Protein AF-A0A1Y1UEW3-F1 (afdb_monomer)

pLDDT: mean 78.78, std 17.57, range [36.38, 95.0]

Solvent-accessible surface area (backbone atoms only — not comparable to full-atom values): 10827 Å² total; per-residue (Å²): 132,86,80,80,53,70,68,60,52,51,53,50,35,53,53,46,33,68,73,42,59,50,74,60,12,37,55,37,22,52,54,41,37,73,68,50,71,81,52,94,85,67,54,53,47,55,52,50,32,30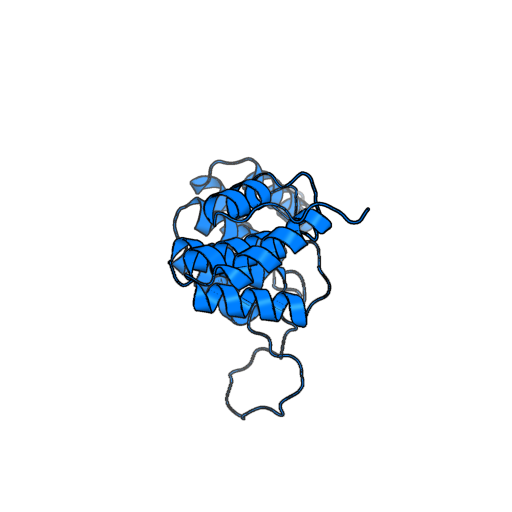,49,28,27,47,68,62,72,33,38,66,67,21,32,68,74,28,49,81,48,29,67,39,74,76,91,84,65,90,74,78,92,79,77,83,88,67,77,93,55,78,40,36,56,56,30,15,54,51,37,29,55,26,16,61,75,67,71,39,24,69,60,18,34,56,40,39,54,49,34,66,74,74,41,81,92,65,82,61,82,63,97,53,102,66,79,48,90,21,46,62,29,40,52,42,11,53,27,24,44,77,56,74,36,56,73,62,12,47,56,22,21,51,52,14,38,73,66,33,77,81,46,59,71,33,55,53,52,37,54,76,74,68,57,78,77,81,77,72,88,129

Nearest PDB structures (foldseek):
  7x9r-assembly1_A  TM=7.457E-01  e=5.224E-03  Listeria monocytogenes
  4buj-assembly2_F  TM=7.582E-01  e=2.740E-02  Saccharomyces cerevisiae S288C
  2hr2-assembly2_B  TM=4.948E-01  e=7.900E-02  Chlorobaculum tepidum TLS
  8oxp-assembly1_B  TM=4.909E-01  e=1.251E+00  Homo sapiens
  8k0i-assembly1_a  TM=2.854E-01  e=1.251E+00  Homo sapiens

Sequence (190 aa):
MPRPSTSHLSSRLRQLTTSSPPATALFYARIWYALSAPFDGDHEALHVLALCFLQCDQPYSALYLVRDLADAEPELVPSRPGSSGFGRRKGCYGCAMIVGKCCDRLSRYSEGKGVVERALASSTPMNLPSLSPSLSAATPHLMLARLSHKGKAPEQAVEAYTKALQEDPWLWEAFTGLCDIGESFPSGPN

Radius of gyration: 18.52 Å; Cα contacts (8 Å, |Δi|>4): 235; chains: 1; bounding box: 46×38×62 Å

Mean predicted aligned error: 9.87 Å

InterPro domains:
  IPR011990 Tetratricopeptide-like helical domain superfamily [G3DSA:1.25.40.10] (8-188)
  IPR011990 Tetratricopeptide-like helical domain superfamily [SSF48452] (42-179)

Structure (mmCIF, N/CA/C/O backbone):
data_AF-A0A1Y1UEW3-F1
#
_entry.id   AF-A0A1Y1UEW3-F1
#
loop_
_atom_site.group_PDB
_atom_site.id
_atom_site.type_symbol
_atom_site.label_atom_id
_atom_site.label_alt_id
_atom_site.label_comp_id
_atom_site.label_asym_id
_atom_site.label_entity_id
_atom_site.label_seq_id
_atom_site.pdbx_PDB_ins_code
_atom_site.Cartn_x
_atom_site.Cartn_y
_atom_site.Cartn_z
_atom_site.occupancy
_atom_site.B_iso_or_equiv
_atom_site.auth_seq_id
_atom_site.auth_comp_id
_atom_site.auth_asym_id
_atom_site.auth_atom_id
_atom_site.pdbx_PDB_model_num
ATOM 1 N N . MET A 1 1 ? 21.226 8.955 -36.499 1.00 53.00 1 MET A N 1
ATOM 2 C CA . MET A 1 1 ? 20.131 9.171 -35.528 1.00 53.00 1 MET A CA 1
ATOM 3 C C . MET A 1 1 ? 20.744 9.449 -34.161 1.00 53.00 1 MET A C 1
ATOM 5 O O . MET A 1 1 ? 21.580 8.649 -33.748 1.00 53.00 1 MET A O 1
ATOM 9 N N . PRO A 1 2 ? 20.422 10.570 -33.494 1.00 61.69 2 PRO A N 1
ATOM 10 C CA . PRO A 1 2 ? 20.933 10.854 -32.155 1.00 61.69 2 PRO A CA 1
ATOM 11 C C . PRO A 1 2 ? 20.333 9.864 -31.150 1.00 61.69 2 PRO A C 1
ATOM 13 O O . PRO A 1 2 ? 19.126 9.627 -31.153 1.00 61.69 2 PRO A O 1
ATOM 16 N N . ARG A 1 3 ? 21.180 9.246 -30.319 1.00 66.69 3 ARG A N 1
ATOM 17 C CA . ARG A 1 3 ? 20.723 8.358 -29.243 1.00 66.69 3 ARG A CA 1
ATOM 18 C C . ARG A 1 3 ? 20.044 9.213 -28.165 1.00 66.69 3 ARG A C 1
ATOM 20 O O . ARG A 1 3 ? 20.646 10.204 -27.751 1.00 66.69 3 ARG A O 1
ATOM 27 N N . PRO A 1 4 ? 18.827 8.872 -27.712 1.00 70.12 4 PRO A N 1
ATOM 28 C CA . PRO A 1 4 ? 18.203 9.590 -26.609 1.00 70.12 4 PRO A CA 1
ATOM 29 C C . PRO A 1 4 ? 19.052 9.435 -25.343 1.00 70.12 4 PRO A C 1
ATOM 31 O O . PRO A 1 4 ? 19.617 8.368 -25.093 1.00 70.12 4 PRO A O 1
ATOM 34 N N . SER A 1 5 ? 19.145 10.499 -24.546 1.00 80.62 5 SER A N 1
ATOM 35 C CA . SER A 1 5 ? 19.784 10.432 -23.234 1.00 80.62 5 SER A CA 1
ATOM 36 C C . SER A 1 5 ? 19.000 9.495 -22.310 1.00 80.62 5 SER A C 1
ATOM 38 O O . SER A 1 5 ? 17.771 9.397 -22.381 1.00 80.62 5 SER A O 1
ATOM 40 N N . THR A 1 6 ? 19.708 8.815 -21.411 1.00 79.56 6 THR A N 1
ATOM 41 C CA . THR A 1 6 ? 19.118 7.887 -20.433 1.00 79.56 6 THR A CA 1
ATOM 42 C C . THR A 1 6 ? 18.089 8.571 -19.528 1.00 79.56 6 THR A C 1
ATOM 44 O O . THR A 1 6 ? 17.076 7.965 -19.190 1.00 79.56 6 THR A O 1
ATOM 47 N N . SER A 1 7 ? 18.289 9.856 -19.214 1.00 81.19 7 SER A N 1
ATOM 48 C CA . SER A 1 7 ? 17.359 10.684 -18.436 1.00 81.19 7 SER A CA 1
ATOM 49 C C . SER A 1 7 ? 16.053 11.000 -19.171 1.00 81.19 7 SER A C 1
ATOM 51 O O . SER A 1 7 ? 14.984 11.033 -18.563 1.00 81.19 7 SER A O 1
ATOM 53 N N . HIS A 1 8 ? 16.106 11.214 -20.489 1.00 85.00 8 HIS A N 1
ATOM 54 C CA . HIS A 1 8 ? 14.889 11.428 -21.267 1.00 85.00 8 HIS A CA 1
ATOM 55 C C . HIS A 1 8 ? 14.061 10.143 -21.335 1.00 85.00 8 HIS A C 1
ATOM 57 O O . HIS A 1 8 ? 12.838 10.172 -21.198 1.00 85.00 8 HIS A O 1
ATOM 63 N N . LEU A 1 9 ? 14.742 9.008 -21.493 1.00 86.88 9 LEU A N 1
ATOM 64 C CA . LEU A 1 9 ? 14.109 7.700 -21.537 1.00 86.88 9 LEU A CA 1
ATOM 65 C C . LEU A 1 9 ? 13.464 7.326 -20.192 1.00 86.88 9 LEU A C 1
ATOM 67 O O . LEU A 1 9 ? 12.316 6.886 -20.189 1.00 86.88 9 LEU A O 1
ATOM 71 N N . SER A 1 10 ? 14.135 7.557 -19.058 1.00 85.62 10 SER A N 1
ATOM 72 C CA . SER A 1 10 ? 13.556 7.297 -17.730 1.00 85.62 10 SER A CA 1
ATOM 73 C C . SER A 1 10 ? 12.336 8.179 -17.445 1.00 85.62 10 SER A C 1
ATOM 75 O O . SER A 1 10 ? 11.308 7.676 -16.998 1.00 85.62 10 SER A O 1
ATOM 77 N N . SER A 1 11 ? 12.394 9.470 -17.793 1.00 87.12 11 SER A N 1
ATOM 78 C CA . SER A 1 11 ? 11.258 10.392 -17.658 1.00 87.12 11 SER A CA 1
ATOM 79 C C . SER A 1 11 ? 10.049 9.945 -18.490 1.00 87.12 11 SER A C 1
ATOM 81 O O . SER A 1 11 ? 8.919 9.925 -17.994 1.00 87.12 11 SER A O 1
ATOM 83 N N . ARG A 1 12 ? 10.278 9.511 -19.738 1.00 90.12 12 ARG A N 1
ATOM 84 C CA . ARG A 1 12 ? 9.217 8.976 -20.601 1.00 90.12 12 ARG A CA 1
ATOM 85 C C . ARG A 1 12 ? 8.627 7.679 -20.062 1.00 90.12 12 ARG A C 1
ATOM 87 O O . ARG A 1 12 ? 7.408 7.551 -20.037 1.00 90.12 12 ARG A O 1
ATOM 94 N N . LEU A 1 13 ? 9.455 6.741 -19.604 1.00 90.00 13 LEU A N 1
ATOM 95 C CA . LEU A 1 13 ? 8.966 5.489 -19.023 1.00 90.00 13 LEU A CA 1
ATOM 96 C C . LEU A 1 13 ? 8.158 5.732 -17.747 1.00 90.00 13 LEU A C 1
ATOM 98 O O . LEU A 1 13 ? 7.094 5.135 -17.586 1.00 90.00 13 LEU A O 1
ATOM 102 N N . ARG A 1 14 ? 8.589 6.661 -16.889 1.00 88.38 14 ARG A N 1
ATOM 103 C CA . ARG A 1 14 ? 7.818 7.083 -15.714 1.00 88.38 14 ARG A CA 1
ATOM 104 C C . ARG A 1 14 ? 6.442 7.624 -16.111 1.00 88.38 14 ARG A C 1
ATOM 106 O O . ARG A 1 14 ? 5.437 7.173 -15.570 1.00 88.38 14 ARG A O 1
ATOM 113 N N . GLN A 1 15 ? 6.382 8.528 -17.093 1.00 90.31 15 GLN A N 1
ATOM 114 C CA . GLN A 1 15 ? 5.122 9.084 -17.604 1.00 90.31 15 GLN A CA 1
ATOM 115 C C . GLN A 1 15 ? 4.205 8.005 -18.201 1.00 90.31 15 GLN A C 1
ATOM 117 O O . GLN A 1 15 ? 2.994 8.018 -17.984 1.00 90.31 15 GLN A O 1
ATOM 122 N N . LEU A 1 16 ? 4.759 7.060 -18.962 1.00 91.12 16 LEU A N 1
ATOM 123 C CA . LEU A 1 16 ? 3.980 5.967 -19.544 1.00 91.12 16 LEU A CA 1
ATOM 124 C C . LEU A 1 16 ? 3.439 5.040 -18.458 1.00 91.12 16 LEU A C 1
ATOM 126 O O . LEU A 1 16 ? 2.295 4.607 -18.537 1.00 91.12 16 LEU A O 1
ATOM 130 N N . THR A 1 17 ? 4.219 4.788 -17.413 1.00 89.75 17 THR A N 1
ATOM 131 C CA . THR A 1 17 ? 3.794 3.931 -16.305 1.00 89.75 17 THR A CA 1
ATOM 132 C C . THR A 1 17 ? 2.640 4.550 -15.510 1.00 89.75 17 THR A C 1
ATOM 134 O O . THR A 1 17 ? 1.754 3.828 -15.073 1.00 89.75 17 THR A O 1
ATOM 137 N N . THR A 1 18 ? 2.596 5.879 -15.362 1.00 86.06 18 THR A N 1
ATOM 138 C CA . THR A 1 18 ? 1.506 6.567 -14.644 1.00 86.06 18 THR A CA 1
ATOM 139 C C . THR A 1 18 ? 0.257 6.813 -15.482 1.00 86.06 18 THR A C 1
ATOM 141 O O . THR A 1 18 ? -0.830 6.919 -14.923 1.00 86.06 18 THR A O 1
ATOM 144 N N . SER A 1 19 ? 0.393 6.930 -16.805 1.00 91.81 19 SER A N 1
ATOM 145 C CA . SER A 1 19 ? -0.726 7.263 -17.700 1.00 91.81 19 SER A CA 1
ATOM 146 C C . SER A 1 19 ? -1.383 6.054 -18.372 1.00 91.81 19 SER A C 1
ATOM 148 O O . SER A 1 19 ? -2.484 6.181 -18.904 1.00 91.81 19 SER A O 1
ATOM 150 N N . SER A 1 20 ? -0.730 4.888 -18.374 1.00 91.75 20 SER A N 1
ATOM 151 C CA . SER A 1 20 ? -1.224 3.679 -19.046 1.00 91.75 20 SER A CA 1
ATOM 152 C C . SER A 1 20 ? -2.040 2.762 -18.116 1.00 91.75 20 SER A C 1
ATOM 154 O O . SER A 1 20 ? -1.906 2.835 -16.894 1.00 91.75 20 SER A O 1
ATOM 156 N N . PRO A 1 21 ? -2.907 1.885 -18.667 1.00 91.75 21 PRO A N 1
ATOM 157 C CA . PRO A 1 21 ? -3.657 0.914 -17.869 1.00 91.75 21 PRO A CA 1
ATOM 158 C C . PRO A 1 21 ? -2.728 -0.118 -17.198 1.00 91.75 21 PRO A C 1
ATOM 160 O O . PRO A 1 21 ? -1.638 -0.369 -17.715 1.00 91.75 21 PRO A O 1
ATOM 163 N N . PRO A 1 22 ? -3.160 -0.789 -16.110 1.00 89.56 22 PRO A N 1
ATOM 164 C CA . PRO A 1 22 ? -2.283 -1.572 -15.227 1.00 89.56 22 PRO A CA 1
ATOM 165 C C . PRO A 1 22 ? -1.371 -2.593 -15.923 1.00 89.56 22 PRO A C 1
ATOM 167 O O . PRO A 1 22 ? -0.180 -2.661 -15.628 1.00 89.56 22 PRO A O 1
ATOM 170 N N . ALA A 1 23 ? -1.896 -3.354 -16.890 1.00 90.94 23 ALA A N 1
ATOM 171 C CA . ALA A 1 23 ? -1.116 -4.361 -17.614 1.00 90.94 23 ALA A CA 1
ATOM 172 C C . ALA A 1 23 ? -0.001 -3.737 -18.475 1.00 90.94 23 ALA A C 1
ATOM 174 O O . ALA A 1 23 ? 1.127 -4.232 -18.511 1.00 90.94 23 ALA A O 1
ATOM 175 N N . THR A 1 24 ? -0.304 -2.622 -19.140 1.00 93.69 24 THR A N 1
ATOM 176 C CA . THR A 1 24 ? 0.654 -1.876 -19.964 1.00 93.69 24 THR A CA 1
ATOM 177 C C . THR A 1 24 ? 1.647 -1.108 -19.089 1.00 93.69 24 THR A C 1
ATOM 179 O O . THR A 1 24 ? 2.842 -1.084 -19.385 1.00 93.69 24 THR A O 1
ATOM 182 N N . ALA A 1 25 ? 1.179 -0.554 -17.969 1.00 93.31 25 ALA A N 1
ATOM 183 C CA . ALA A 1 25 ? 2.015 0.105 -16.974 1.00 93.31 25 ALA A CA 1
ATOM 184 C C . ALA A 1 25 ? 3.061 -0.862 -16.414 1.00 93.31 25 ALA A C 1
ATOM 186 O O . ALA A 1 25 ? 4.242 -0.531 -16.368 1.00 93.31 25 ALA A O 1
ATOM 187 N N . LEU A 1 26 ? 2.660 -2.097 -16.090 1.00 93.38 26 LEU A N 1
ATOM 188 C CA . LEU A 1 26 ? 3.571 -3.137 -15.617 1.00 93.38 26 LEU A CA 1
ATOM 189 C C . LEU A 1 26 ? 4.670 -3.464 -16.640 1.00 93.38 26 LEU A C 1
ATOM 191 O O . LEU A 1 26 ? 5.826 -3.660 -16.261 1.00 93.38 26 LEU A O 1
ATOM 195 N N . PHE A 1 27 ? 4.335 -3.507 -17.932 1.00 94.50 27 PHE A N 1
ATOM 196 C CA . PHE A 1 27 ? 5.323 -3.717 -18.993 1.00 94.50 27 PHE A CA 1
ATOM 197 C C . PHE A 1 27 ? 6.375 -2.598 -19.016 1.00 94.50 27 PHE A C 1
ATOM 199 O O . PHE A 1 27 ? 7.574 -2.883 -18.977 1.00 94.50 27 PHE A O 1
ATOM 206 N N . TYR A 1 28 ? 5.947 -1.332 -19.004 1.00 93.19 28 TYR A N 1
ATOM 207 C CA . TYR A 1 28 ? 6.874 -0.197 -18.987 1.00 93.19 28 TYR A CA 1
ATOM 208 C C . TYR A 1 28 ? 7.675 -0.100 -17.686 1.00 93.19 28 TYR A C 1
ATOM 210 O O . TYR A 1 28 ? 8.869 0.194 -17.737 1.00 93.19 28 TYR A O 1
ATOM 218 N N . ALA A 1 29 ? 7.068 -0.426 -16.543 1.00 92.00 29 ALA A N 1
ATOM 219 C CA . ALA A 1 29 ? 7.742 -0.456 -15.250 1.00 92.00 29 ALA A CA 1
ATOM 220 C C . ALA A 1 29 ? 8.891 -1.475 -15.223 1.00 92.00 29 ALA A C 1
ATOM 222 O O . ALA A 1 29 ? 9.964 -1.181 -14.704 1.00 92.00 29 ALA A O 1
ATOM 223 N N . ARG A 1 30 ? 8.704 -2.658 -15.827 1.00 92.19 30 ARG A N 1
ATOM 224 C CA . ARG A 1 30 ? 9.763 -3.677 -15.941 1.00 92.19 30 ARG A CA 1
ATOM 225 C C . ARG A 1 30 ? 10.933 -3.191 -16.783 1.00 92.19 30 ARG A C 1
ATOM 227 O O . ARG A 1 30 ? 12.080 -3.395 -16.400 1.00 92.19 30 ARG A O 1
ATOM 234 N N . ILE A 1 31 ? 10.643 -2.539 -17.910 1.00 91.50 31 ILE A N 1
ATOM 235 C CA . ILE A 1 31 ? 11.678 -1.948 -18.765 1.00 91.50 31 ILE A CA 1
ATOM 236 C C . ILE A 1 31 ? 12.424 -0.864 -17.994 1.00 91.50 31 ILE A C 1
ATOM 238 O O . ILE A 1 31 ? 13.651 -0.838 -18.006 1.00 91.50 31 ILE A O 1
ATOM 242 N N . TRP A 1 32 ? 11.697 0.009 -17.297 1.00 89.19 32 TRP A N 1
ATOM 243 C CA . TRP A 1 32 ? 12.308 1.071 -16.514 1.00 89.19 32 TRP A CA 1
ATOM 244 C C . TRP A 1 32 ? 13.220 0.515 -15.427 1.00 89.19 32 TRP A C 1
ATOM 246 O O . TRP A 1 32 ? 14.372 0.926 -15.363 1.00 89.19 32 TRP A O 1
ATOM 256 N N . TYR A 1 33 ? 12.743 -0.470 -14.665 1.00 89.19 33 TYR A N 1
ATOM 257 C CA . TYR A 1 33 ? 13.520 -1.141 -13.629 1.00 89.19 33 TYR A CA 1
ATOM 258 C C . TYR A 1 33 ? 14.779 -1.828 -14.180 1.00 89.19 33 TYR A C 1
ATOM 260 O O . TYR A 1 33 ? 15.847 -1.723 -13.588 1.00 89.19 33 TYR A O 1
ATOM 268 N N . ALA A 1 34 ? 14.685 -2.489 -15.339 1.00 88.25 34 ALA A N 1
ATOM 269 C CA . ALA A 1 34 ? 15.832 -3.139 -15.975 1.00 88.25 34 ALA A CA 1
ATOM 270 C C . ALA A 1 34 ? 16.883 -2.141 -16.495 1.00 88.25 34 ALA A C 1
ATOM 272 O O . ALA A 1 34 ? 18.066 -2.468 -16.562 1.00 88.25 34 ALA A O 1
ATOM 273 N N . LEU A 1 35 ? 16.456 -0.936 -16.887 1.00 85.75 35 LEU A N 1
ATOM 274 C CA . LEU A 1 35 ? 17.337 0.118 -17.399 1.00 85.75 35 LEU A CA 1
ATOM 275 C C . LEU A 1 35 ? 17.877 1.034 -16.296 1.00 85.75 35 LEU A C 1
ATOM 277 O O . LEU A 1 35 ? 18.937 1.638 -16.470 1.00 85.75 35 LEU A O 1
ATOM 281 N N . SER A 1 36 ? 17.172 1.153 -15.171 1.00 78.75 36 SER A N 1
ATOM 282 C CA . SER A 1 36 ? 17.676 1.817 -13.977 1.00 78.75 36 SER A CA 1
ATOM 283 C C . SER A 1 36 ? 18.701 0.904 -13.313 1.00 78.75 36 SER A C 1
ATOM 285 O O . SER A 1 36 ? 18.348 -0.027 -12.591 1.00 78.75 36 SER A O 1
ATOM 287 N N . ALA A 1 37 ? 19.987 1.159 -13.556 1.00 60.78 37 ALA A N 1
ATOM 288 C CA . ALA A 1 37 ? 21.023 0.584 -12.710 1.00 60.78 37 ALA A CA 1
ATOM 289 C C . ALA A 1 37 ? 20.742 1.011 -11.256 1.00 60.78 37 ALA A C 1
ATOM 291 O O . ALA A 1 37 ? 20.410 2.182 -11.044 1.00 60.78 37 ALA A O 1
ATOM 292 N N . PRO A 1 38 ? 20.853 0.107 -10.267 1.00 56.59 38 PRO A N 1
ATOM 293 C CA . PRO A 1 38 ? 20.654 0.449 -8.869 1.00 56.59 38 PRO A CA 1
ATOM 294 C C . PRO A 1 38 ? 21.837 1.308 -8.413 1.00 56.59 38 PRO A C 1
ATOM 296 O O . PRO A 1 38 ? 22.803 0.808 -7.843 1.00 56.59 38 PRO A O 1
ATOM 299 N N . PHE A 1 39 ? 21.790 2.603 -8.717 1.00 53.78 39 PHE A N 1
ATOM 300 C CA . PHE A 1 39 ? 22.606 3.582 -8.022 1.00 53.78 39 PHE A CA 1
ATOM 301 C C . PHE A 1 39 ? 22.154 3.577 -6.563 1.00 53.78 39 PHE A C 1
ATOM 303 O O . PHE A 1 39 ? 20.953 3.620 -6.282 1.00 53.78 39 PHE A O 1
ATOM 310 N N . ASP A 1 40 ? 23.114 3.448 -5.648 1.00 54.47 40 ASP A N 1
ATOM 311 C CA . ASP A 1 40 ? 22.861 3.362 -4.213 1.00 54.47 40 ASP A CA 1
ATOM 312 C C . ASP A 1 40 ? 21.981 4.536 -3.755 1.00 54.47 40 ASP A C 1
ATOM 314 O O . ASP A 1 40 ? 22.427 5.680 -3.682 1.00 54.47 40 ASP A O 1
ATOM 318 N N . GLY A 1 41 ? 20.711 4.240 -3.466 1.00 62.81 41 GLY A N 1
ATOM 319 C CA . GLY A 1 41 ? 19.762 5.171 -2.856 1.00 62.81 41 GLY A CA 1
ATOM 320 C C . GLY A 1 41 ? 18.471 5.420 -3.635 1.00 62.81 41 GLY A C 1
ATOM 321 O O . GLY A 1 41 ? 17.479 5.775 -3.001 1.00 62.81 41 GLY A O 1
ATOM 322 N N . ASP A 1 42 ? 18.429 5.202 -4.954 1.00 72.88 42 ASP A N 1
ATOM 323 C CA . ASP A 1 42 ? 17.209 5.462 -5.730 1.00 72.88 42 ASP A CA 1
ATOM 324 C C . ASP A 1 42 ? 16.410 4.179 -5.999 1.00 72.88 42 ASP A C 1
ATOM 326 O O . ASP A 1 42 ? 16.726 3.371 -6.874 1.00 72.88 42 ASP A O 1
ATOM 330 N N . HIS A 1 43 ? 15.361 3.977 -5.203 1.00 81.31 43 HIS A N 1
ATOM 331 C CA . HIS A 1 43 ? 14.427 2.858 -5.341 1.00 81.31 43 HIS A CA 1
ATOM 332 C C . HIS A 1 43 ? 13.173 3.232 -6.147 1.00 81.31 43 HIS A C 1
ATOM 334 O O . HIS A 1 43 ? 12.212 2.465 -6.159 1.00 81.31 43 HIS A O 1
ATOM 340 N N . GLU A 1 44 ? 13.143 4.385 -6.824 1.00 83.69 44 GLU A N 1
ATOM 341 C CA . GLU A 1 44 ? 11.958 4.872 -7.535 1.00 83.69 44 GLU A CA 1
ATOM 342 C C . GLU A 1 44 ? 11.383 3.839 -8.519 1.00 83.69 44 GLU A C 1
ATOM 344 O O . GLU A 1 44 ? 10.209 3.469 -8.423 1.00 83.69 44 GLU A O 1
ATOM 349 N N . ALA A 1 45 ? 12.211 3.331 -9.435 1.00 86.31 45 ALA A N 1
ATOM 350 C CA . ALA A 1 45 ? 11.773 2.368 -10.444 1.00 86.31 45 ALA A CA 1
ATOM 351 C C . ALA A 1 45 ? 11.288 1.048 -9.814 1.00 86.31 45 ALA A C 1
ATOM 353 O O . ALA A 1 45 ? 10.342 0.429 -10.304 1.00 86.31 45 ALA A O 1
ATOM 354 N N . LEU A 1 46 ? 11.897 0.645 -8.692 1.00 88.94 46 LEU A N 1
ATOM 355 C CA . LEU A 1 46 ? 11.502 -0.536 -7.925 1.00 88.94 46 LEU A CA 1
ATOM 356 C C . LEU A 1 46 ? 10.139 -0.329 -7.255 1.00 88.94 46 LEU A C 1
ATOM 358 O O . LEU A 1 46 ? 9.270 -1.197 -7.351 1.00 88.94 46 LEU A O 1
ATOM 362 N N . HIS A 1 47 ? 9.924 0.826 -6.620 1.00 89.12 47 HIS A N 1
ATOM 363 C CA . HIS A 1 47 ? 8.647 1.177 -6.004 1.00 89.12 47 HIS A CA 1
ATOM 364 C C . HIS A 1 47 ? 7.520 1.179 -7.033 1.00 89.12 47 HIS A C 1
ATOM 366 O O . HIS A 1 47 ? 6.467 0.588 -6.800 1.00 89.12 47 HIS A O 1
ATOM 372 N N . VAL A 1 48 ? 7.751 1.807 -8.186 1.00 89.94 48 VAL A N 1
ATOM 373 C CA . VAL A 1 48 ? 6.781 1.851 -9.280 1.00 89.94 48 VAL A CA 1
ATOM 374 C C . VAL A 1 48 ? 6.463 0.449 -9.792 1.00 89.94 48 VAL A C 1
ATOM 376 O O . VAL A 1 48 ? 5.289 0.101 -9.905 1.00 89.94 48 VAL A O 1
ATOM 379 N N . LEU A 1 49 ? 7.476 -0.389 -10.019 1.00 91.88 49 LEU A N 1
ATOM 380 C CA . LEU A 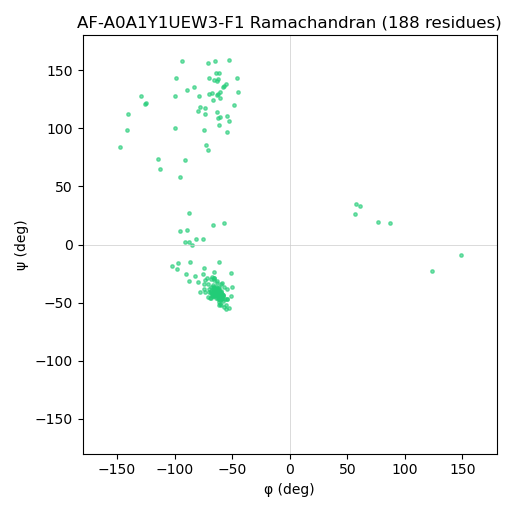1 49 ? 7.268 -1.774 -10.434 1.00 91.88 49 LEU A CA 1
ATOM 381 C C . LEU A 1 49 ? 6.427 -2.560 -9.417 1.00 91.88 49 LEU A C 1
ATOM 383 O O . LEU A 1 49 ? 5.470 -3.236 -9.798 1.00 91.88 49 LEU A O 1
ATOM 387 N N . ALA A 1 50 ? 6.739 -2.446 -8.126 1.00 92.31 50 ALA A N 1
ATOM 388 C CA . ALA A 1 50 ? 5.996 -3.130 -7.072 1.00 92.31 50 ALA A CA 1
ATOM 389 C C . ALA A 1 50 ? 4.549 -2.613 -6.939 1.00 92.31 50 A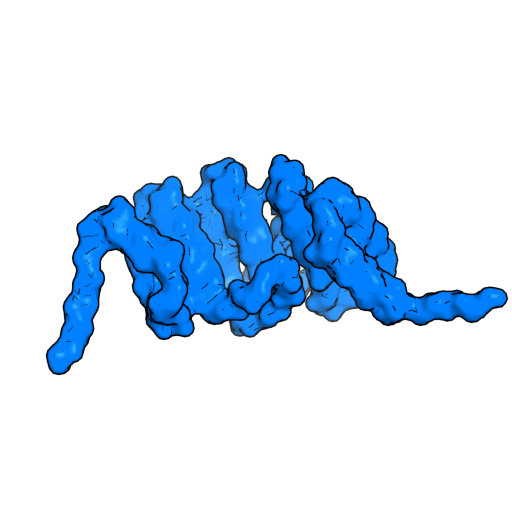LA A C 1
ATOM 391 O O . ALA A 1 50 ? 3.625 -3.402 -6.735 1.00 92.31 50 ALA A O 1
ATOM 392 N N . LEU A 1 51 ? 4.315 -1.310 -7.127 1.00 91.25 51 LEU A N 1
ATOM 393 C CA . LEU A 1 51 ? 2.966 -0.740 -7.180 1.00 91.25 51 LEU A CA 1
ATOM 394 C C . LEU A 1 51 ? 2.179 -1.240 -8.400 1.00 91.25 51 LEU A C 1
ATOM 396 O O . LEU A 1 51 ? 1.005 -1.575 -8.253 1.00 91.25 51 LEU A O 1
ATOM 400 N N . CYS A 1 52 ? 2.807 -1.364 -9.573 1.00 92.75 52 CYS A N 1
ATOM 401 C CA . CYS A 1 52 ? 2.162 -1.950 -10.751 1.00 92.75 52 CYS A CA 1
ATOM 402 C C . CYS A 1 52 ? 1.796 -3.425 -10.531 1.00 92.75 52 CYS A C 1
ATOM 404 O O . CYS A 1 52 ? 0.719 -3.855 -10.941 1.00 92.75 52 CYS A O 1
ATOM 406 N N . PHE A 1 53 ? 2.641 -4.196 -9.837 1.00 94.50 53 PHE A N 1
ATOM 407 C CA . PHE A 1 53 ? 2.298 -5.562 -9.428 1.00 94.50 53 PHE A CA 1
ATOM 408 C C . PHE A 1 53 ? 1.073 -5.598 -8.506 1.00 94.50 53 PHE A C 1
ATOM 410 O O . PHE A 1 53 ? 0.188 -6.426 -8.708 1.00 94.50 53 PHE A O 1
ATOM 417 N N . LEU A 1 54 ? 0.968 -4.673 -7.546 1.00 92.19 54 LEU A N 1
ATOM 418 C CA . LEU A 1 54 ? -0.218 -4.553 -6.690 1.00 92.19 54 LEU A CA 1
ATOM 419 C C . LEU A 1 54 ? -1.479 -4.159 -7.471 1.00 92.19 54 LEU A C 1
ATOM 421 O O . LEU A 1 54 ? -2.553 -4.686 -7.194 1.00 92.19 54 LEU A O 1
ATOM 425 N N . GLN A 1 55 ? -1.364 -3.263 -8.454 1.00 91.81 55 GLN A N 1
ATOM 426 C CA . GLN A 1 55 ? -2.481 -2.891 -9.331 1.00 91.81 55 GLN A CA 1
ATOM 427 C C . GLN A 1 55 ? -2.951 -4.056 -10.215 1.00 91.81 55 GLN A C 1
ATOM 429 O O . GLN A 1 55 ? -4.126 -4.114 -10.564 1.00 91.81 55 GLN A O 1
ATOM 434 N N . CYS A 1 56 ? -2.053 -4.986 -10.552 1.00 93.19 56 CYS A N 1
ATOM 435 C CA . CYS A 1 56 ? -2.362 -6.209 -11.298 1.00 93.19 56 CYS A CA 1
ATOM 436 C C . CYS A 1 56 ? -2.759 -7.394 -10.396 1.00 93.19 56 CYS A C 1
ATOM 438 O O . CYS A 1 56 ? -2.773 -8.526 -10.872 1.00 93.19 56 CYS A O 1
ATOM 440 N N . ASP A 1 57 ? -3.038 -7.153 -9.110 1.00 93.31 57 ASP A N 1
ATOM 441 C CA . ASP A 1 57 ? -3.403 -8.174 -8.117 1.00 93.31 57 ASP A CA 1
ATOM 442 C C . ASP A 1 57 ? -2.351 -9.293 -7.949 1.00 93.31 57 ASP A C 1
ATOM 444 O O . ASP A 1 57 ? -2.657 -10.453 -7.690 1.00 93.31 57 ASP A O 1
ATOM 448 N N . GLN A 1 58 ? -1.065 -8.937 -8.066 1.00 95.00 58 GLN A N 1
ATOM 449 C CA . GLN A 1 58 ? 0.084 -9.829 -7.852 1.00 95.00 58 GLN A CA 1
ATOM 450 C C . GLN A 1 58 ? 0.891 -9.423 -6.600 1.00 95.00 58 GLN A C 1
ATOM 452 O O . GLN A 1 58 ? 2.063 -9.038 -6.702 1.00 95.00 58 GLN A O 1
ATOM 457 N N . PRO A 1 59 ? 0.306 -9.508 -5.388 1.00 94.44 59 PRO A N 1
ATOM 458 C CA . PRO A 1 59 ? 0.941 -9.019 -4.163 1.00 94.44 59 PRO A CA 1
ATOM 459 C C . PRO A 1 59 ? 2.187 -9.815 -3.753 1.00 94.44 59 PRO A C 1
ATOM 461 O O . PRO A 1 59 ? 3.091 -9.249 -3.148 1.00 94.44 59 PRO A O 1
ATOM 464 N N . TYR A 1 60 ? 2.284 -11.104 -4.101 1.00 94.94 60 TYR A N 1
ATOM 465 C CA . TYR A 1 60 ? 3.478 -11.911 -3.814 1.00 94.94 60 TYR A CA 1
ATOM 466 C C . TYR A 1 60 ? 4.701 -11.449 -4.611 1.00 94.94 60 TYR A C 1
ATOM 468 O O . TYR A 1 60 ? 5.792 -11.350 -4.054 1.00 94.94 60 TYR A O 1
ATOM 476 N N . SER A 1 61 ? 4.516 -11.135 -5.897 1.00 94.12 61 SER A N 1
ATOM 477 C CA . SER A 1 61 ? 5.586 -10.618 -6.756 1.00 94.12 61 SER A CA 1
ATOM 478 C C . SER A 1 61 ?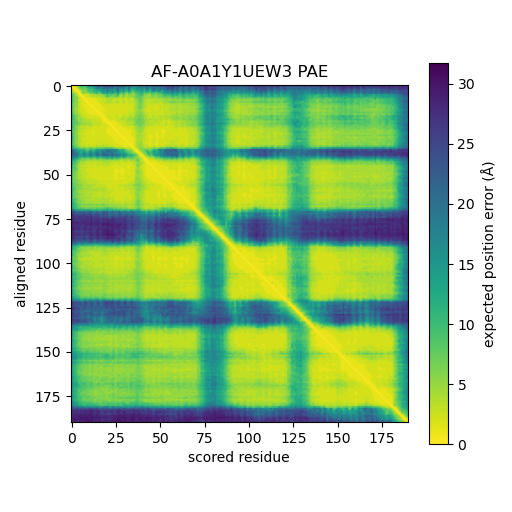 6.054 -9.247 -6.282 1.00 94.12 61 SER A C 1
ATOM 480 O O . SER A 1 61 ? 7.256 -9.010 -6.209 1.00 94.12 61 SER A O 1
ATOM 482 N N . ALA A 1 62 ? 5.114 -8.376 -5.898 1.00 92.69 62 ALA A N 1
ATOM 483 C CA . ALA A 1 62 ? 5.438 -7.089 -5.295 1.00 92.69 62 ALA A CA 1
ATOM 484 C C . ALA A 1 62 ? 6.245 -7.272 -4.002 1.00 92.69 62 ALA A C 1
ATOM 486 O O . ALA A 1 62 ? 7.330 -6.712 -3.881 1.00 92.69 62 ALA A O 1
ATOM 487 N N . LEU A 1 63 ? 5.752 -8.102 -3.074 1.00 92.12 63 LEU A N 1
ATOM 488 C CA . LEU A 1 63 ? 6.391 -8.347 -1.782 1.00 92.12 63 LEU A CA 1
ATOM 489 C C . LEU A 1 63 ? 7.819 -8.877 -1.939 1.00 92.12 63 LEU A C 1
ATOM 491 O O . LEU A 1 63 ? 8.718 -8.392 -1.261 1.00 92.12 63 LEU A O 1
ATOM 495 N N . TYR A 1 64 ? 8.033 -9.832 -2.846 1.00 91.94 64 TYR A N 1
ATOM 496 C CA . TYR A 1 64 ? 9.353 -10.410 -3.102 1.00 91.94 64 TYR A CA 1
ATOM 497 C C . TYR A 1 64 ? 10.399 -9.354 -3.494 1.00 91.94 64 TYR A C 1
ATOM 499 O O . TYR A 1 64 ? 11.544 -9.450 -3.072 1.00 91.94 64 TYR A O 1
ATOM 507 N N . LEU A 1 65 ? 10.007 -8.322 -4.247 1.00 88.81 65 LEU A N 1
ATOM 508 C CA . LEU A 1 65 ? 10.927 -7.275 -4.703 1.00 88.81 65 LEU A CA 1
ATOM 509 C C . LEU A 1 65 ? 11.346 -6.294 -3.602 1.00 88.81 65 LEU A C 1
ATOM 511 O O . LEU A 1 65 ? 12.459 -5.776 -3.645 1.00 88.81 65 LEU A O 1
ATOM 515 N N . VAL A 1 66 ? 10.453 -5.989 -2.656 1.00 88.75 66 VAL A N 1
ATOM 516 C CA . VAL A 1 66 ? 10.671 -4.920 -1.660 1.00 88.75 66 VAL A CA 1
ATOM 517 C C . VAL A 1 66 ? 11.075 -5.425 -0.278 1.00 88.75 66 VAL A C 1
ATOM 519 O O . VAL A 1 66 ? 11.590 -4.630 0.506 1.00 88.75 66 VAL A O 1
ATOM 522 N N . ARG A 1 67 ? 10.840 -6.705 0.041 1.00 86.94 67 ARG A N 1
ATOM 523 C CA . ARG A 1 67 ? 10.959 -7.242 1.408 1.00 86.94 67 ARG A CA 1
ATOM 524 C C . ARG A 1 67 ? 12.328 -6.982 2.033 1.00 86.94 67 ARG A C 1
ATOM 526 O O . ARG A 1 67 ? 12.411 -6.317 3.060 1.00 86.94 67 ARG A O 1
ATOM 533 N N . ASP A 1 68 ? 13.390 -7.411 1.363 1.00 83.50 68 ASP A N 1
ATOM 534 C CA . ASP A 1 68 ? 14.754 -7.317 1.898 1.00 83.50 68 ASP A CA 1
ATOM 535 C C . ASP A 1 68 ? 15.229 -5.860 2.051 1.00 83.50 68 ASP A C 1
ATOM 537 O O . ASP A 1 68 ? 16.095 -5.558 2.867 1.00 83.50 68 ASP A O 1
ATOM 541 N N . LEU A 1 69 ? 14.639 -4.933 1.289 1.00 81.81 69 LEU A N 1
ATOM 542 C CA . LEU A 1 69 ? 14.948 -3.500 1.336 1.00 81.81 69 LEU A CA 1
ATOM 543 C C . LEU A 1 69 ? 14.145 -2.745 2.409 1.00 81.81 69 LEU A C 1
ATOM 545 O O . LEU A 1 69 ? 14.473 -1.599 2.729 1.00 81.81 69 LEU A O 1
ATOM 549 N N . ALA A 1 70 ? 13.080 -3.357 2.930 1.00 77.50 70 ALA A N 1
ATOM 550 C CA . ALA A 1 70 ? 12.265 -2.814 4.011 1.00 77.50 70 ALA A CA 1
ATOM 551 C C . ALA A 1 70 ? 12.817 -3.186 5.400 1.00 77.50 70 ALA A C 1
ATOM 553 O O . ALA A 1 70 ? 12.690 -2.397 6.331 1.00 77.50 70 ALA A O 1
ATOM 554 N N . ASP A 1 71 ? 13.454 -4.354 5.529 1.00 67.75 71 ASP A N 1
ATOM 555 C CA . ASP A 1 71 ? 13.846 -4.977 6.805 1.00 67.75 71 ASP A CA 1
ATOM 556 C C . ASP A 1 71 ? 15.220 -4.542 7.357 1.00 67.75 71 ASP A C 1
ATOM 558 O O . ASP A 1 71 ? 15.872 -5.287 8.090 1.00 67.75 71 ASP A O 1
ATOM 562 N N . ALA A 1 72 ? 15.700 -3.341 7.038 1.00 60.22 72 ALA A N 1
ATOM 563 C CA . ALA A 1 72 ? 16.985 -2.901 7.571 1.00 60.22 72 ALA A CA 1
ATOM 564 C C . ALA A 1 72 ? 16.890 -2.532 9.058 1.00 60.22 72 ALA A C 1
ATOM 566 O O . ALA A 1 72 ? 16.268 -1.539 9.439 1.00 60.22 72 ALA A O 1
ATOM 567 N N . GLU A 1 73 ? 17.547 -3.330 9.890 1.00 53.38 73 GLU A N 1
ATOM 568 C CA . GLU A 1 73 ? 17.611 -3.120 11.331 1.00 53.38 73 GLU A CA 1
ATOM 569 C C . GLU A 1 73 ? 18.378 -1.828 11.694 1.00 53.38 73 GLU A C 1
ATOM 571 O O . GLU A 1 73 ? 19.407 -1.526 11.077 1.00 53.38 73 GLU A O 1
ATOM 576 N N . PRO A 1 74 ? 17.926 -1.073 12.715 1.00 49.81 74 PRO A N 1
ATOM 577 C CA . PRO A 1 74 ? 18.712 0.010 13.298 1.00 49.81 74 PRO A CA 1
ATOM 578 C C . PRO A 1 74 ? 19.995 -0.567 13.924 1.00 49.81 74 PRO A C 1
ATOM 580 O O . PRO A 1 74 ? 19.970 -1.643 14.514 1.00 49.81 74 PRO A O 1
ATOM 583 N N . GLU A 1 75 ? 21.120 0.138 13.782 1.00 48.06 75 GLU A N 1
ATOM 584 C CA . GLU A 1 75 ? 22.521 -0.298 13.988 1.00 48.06 75 GLU A CA 1
ATOM 585 C C . GLU A 1 75 ? 22.936 -0.880 15.370 1.00 48.06 75 GLU A C 1
ATOM 587 O O . GLU A 1 75 ? 24.122 -0.949 15.680 1.00 48.06 75 GLU A O 1
ATOM 592 N N . LEU A 1 76 ? 22.024 -1.329 16.230 1.00 50.50 76 LEU A N 1
ATOM 593 C CA . LEU A 1 76 ? 22.326 -1.675 17.624 1.00 50.50 76 LEU A CA 1
ATOM 594 C C . LEU A 1 76 ? 22.853 -3.104 17.858 1.00 50.50 76 LEU A C 1
ATOM 596 O O . LEU A 1 76 ? 23.158 -3.445 19.000 1.00 50.50 76 LEU A O 1
ATOM 600 N N . VAL A 1 77 ? 23.006 -3.944 16.824 1.00 49.00 77 VAL A N 1
ATOM 601 C CA . VAL A 1 77 ? 23.498 -5.328 16.989 1.00 49.00 77 VAL A CA 1
ATOM 602 C C . VAL A 1 77 ? 24.733 -5.606 16.112 1.00 49.00 77 VAL A C 1
ATOM 604 O O . VAL A 1 77 ? 24.653 -5.505 14.879 1.00 49.00 77 VAL A O 1
ATOM 607 N N . PRO A 1 78 ? 25.886 -6.005 16.695 1.00 43.28 78 PRO A N 1
ATOM 608 C CA . PRO A 1 78 ? 27.016 -6.507 15.921 1.00 43.28 78 PRO A CA 1
ATOM 609 C C . PRO A 1 78 ? 26.625 -7.844 15.272 1.00 43.28 78 PRO A C 1
ATOM 611 O O . PRO A 1 78 ? 26.144 -8.769 15.923 1.00 43.28 78 PRO A O 1
ATOM 614 N N . SER A 1 79 ? 26.758 -7.909 13.949 1.00 45.25 79 SER A N 1
ATOM 615 C CA . SER A 1 79 ? 26.155 -8.935 13.094 1.00 45.25 79 SER A CA 1
ATOM 616 C C . SER A 1 79 ? 26.598 -10.368 13.370 1.00 45.25 79 SER A C 1
ATOM 618 O O . SER A 1 79 ? 27.771 -10.639 13.615 1.00 45.25 79 SER A O 1
ATOM 620 N N . ARG A 1 80 ? 25.665 -11.306 13.151 1.00 44.50 80 ARG A N 1
ATOM 621 C CA . ARG A 1 80 ? 25.988 -12.703 12.833 1.00 44.50 80 ARG A CA 1
ATOM 622 C C . ARG A 1 80 ? 26.773 -12.766 11.510 1.00 44.50 80 ARG A C 1
ATOM 624 O O . ARG A 1 80 ? 26.297 -12.215 10.515 1.00 44.50 80 ARG A O 1
ATOM 631 N N . PRO A 1 81 ? 27.925 -13.452 11.454 1.00 36.38 81 PRO A N 1
ATOM 632 C CA . PRO A 1 81 ? 28.633 -13.693 10.202 1.00 36.38 81 PRO A CA 1
ATOM 633 C C . PRO A 1 81 ? 27.868 -14.748 9.388 1.00 36.38 81 PRO A C 1
ATOM 635 O O . PRO A 1 81 ? 27.699 -15.875 9.847 1.00 36.38 81 PRO A O 1
ATOM 638 N N . GLY A 1 82 ? 27.367 -14.379 8.204 1.00 44.75 82 GLY A N 1
ATOM 639 C CA . GLY A 1 82 ? 26.742 -15.334 7.278 1.00 44.75 82 GLY A CA 1
ATOM 640 C C . GLY A 1 82 ? 25.615 -14.808 6.385 1.00 44.75 82 GLY A C 1
ATOM 641 O O . GLY A 1 82 ? 25.223 -15.534 5.475 1.00 44.75 82 GLY A O 1
ATOM 642 N N . SER A 1 83 ? 25.094 -13.586 6.578 1.00 48.72 83 SER A N 1
ATOM 643 C CA . SER A 1 83 ? 24.154 -13.020 5.600 1.00 48.72 83 SER A CA 1
ATOM 644 C C . SER A 1 83 ? 24.921 -12.507 4.380 1.00 48.72 83 SER A C 1
ATOM 646 O O . SER A 1 83 ? 25.803 -11.651 4.452 1.00 48.72 83 SER A O 1
ATOM 648 N N . SER A 1 84 ? 24.620 -13.106 3.238 1.00 41.44 84 SER A N 1
ATOM 649 C CA . SER A 1 84 ? 25.215 -12.819 1.943 1.00 41.44 84 SER A CA 1
ATOM 650 C C . SER A 1 84 ? 24.960 -11.370 1.504 1.00 41.44 84 SER A C 1
ATOM 652 O O . SER A 1 84 ? 23.890 -11.037 1.012 1.00 41.44 84 SER A O 1
ATOM 654 N N . GLY A 1 85 ? 25.981 -10.523 1.634 1.00 41.81 85 GLY A N 1
ATOM 655 C CA . GLY A 1 85 ? 26.599 -9.900 0.459 1.00 41.81 85 GLY A CA 1
ATOM 656 C C . GLY A 1 85 ? 25.905 -8.734 -0.254 1.00 41.81 85 GLY A C 1
ATOM 657 O O . GLY A 1 85 ? 26.300 -8.445 -1.377 1.00 41.81 85 GLY A O 1
ATOM 658 N N . PHE A 1 86 ? 24.962 -8.022 0.361 1.00 41.62 86 PHE A N 1
ATOM 659 C CA . PHE A 1 86 ? 24.630 -6.649 -0.046 1.00 41.62 86 PHE A CA 1
ATOM 660 C C . PHE A 1 86 ? 24.751 -5.758 1.190 1.00 41.62 86 PHE A C 1
ATOM 662 O O . PHE A 1 86 ? 24.143 -6.053 2.216 1.00 41.62 86 PHE A O 1
ATOM 669 N N . GLY A 1 87 ? 25.621 -4.740 1.134 1.00 43.09 87 GLY A N 1
ATOM 670 C CA . GLY A 1 87 ? 25.953 -3.876 2.275 1.00 43.09 87 GLY A CA 1
ATOM 671 C C . GLY A 1 87 ? 24.705 -3.413 3.027 1.00 43.09 87 GLY A C 1
ATOM 672 O O . GLY A 1 87 ? 23.674 -3.195 2.401 1.00 43.09 87 GLY A O 1
ATOM 673 N N . ARG A 1 88 ? 24.781 -3.307 4.361 1.00 48.84 88 ARG A N 1
ATOM 674 C CA . ARG A 1 88 ? 23.649 -2.923 5.224 1.00 48.84 88 ARG A CA 1
ATOM 675 C C . ARG A 1 88 ? 23.058 -1.595 4.744 1.00 48.84 88 ARG A C 1
ATOM 677 O O . ARG A 1 88 ? 23.593 -0.531 5.042 1.00 48.84 88 ARG A O 1
ATOM 684 N N . ARG A 1 89 ? 21.990 -1.655 3.950 1.00 57.53 89 ARG A N 1
ATOM 685 C CA . ARG A 1 89 ? 21.301 -0.470 3.438 1.00 57.53 89 ARG A CA 1
ATOM 686 C C . ARG A 1 89 ? 20.346 0.008 4.513 1.00 57.53 89 ARG A C 1
ATOM 688 O O . ARG A 1 89 ? 19.652 -0.815 5.090 1.00 57.53 89 ARG A O 1
ATOM 695 N N . LYS A 1 90 ? 20.293 1.315 4.771 1.00 63.59 90 LYS A N 1
ATOM 696 C CA . LYS 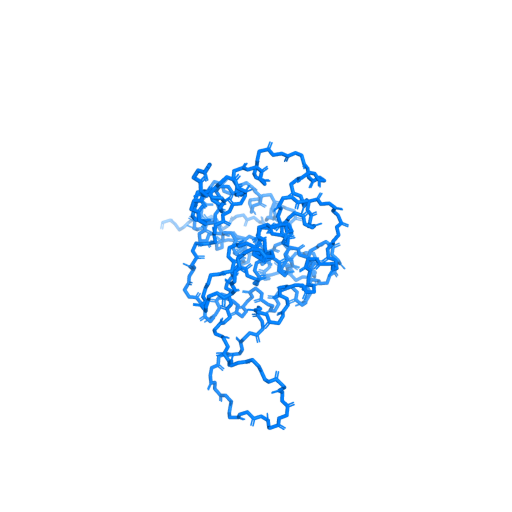A 1 90 ? 19.245 1.921 5.601 1.00 63.59 90 LYS A CA 1
ATOM 697 C C . LYS A 1 90 ? 17.873 1.547 5.025 1.00 63.59 90 LYS A C 1
ATOM 699 O O . LYS A 1 90 ? 17.698 1.564 3.807 1.00 63.59 90 LYS A O 1
ATOM 704 N N . GLY A 1 91 ? 16.925 1.206 5.893 1.00 72.06 91 GLY A N 1
ATOM 705 C CA . GLY A 1 91 ? 15.608 0.714 5.491 1.00 72.06 91 GLY A CA 1
ATOM 706 C C . GLY A 1 91 ? 14.905 1.764 4.659 1.00 72.06 91 GLY A C 1
ATOM 707 O O . GLY A 1 91 ? 14.815 2.925 5.061 1.00 72.06 91 GLY A O 1
ATOM 708 N N . CYS A 1 92 ? 14.449 1.384 3.470 1.00 80.25 92 CYS A N 1
ATOM 709 C CA . CYS A 1 92 ? 13.731 2.327 2.638 1.00 80.25 92 CYS A CA 1
ATOM 710 C C . CYS A 1 92 ? 12.292 2.414 3.139 1.00 80.25 92 CYS A C 1
ATOM 712 O O . CYS A 1 92 ? 11.521 1.459 3.025 1.00 80.25 92 CYS A O 1
ATOM 714 N N . TYR A 1 93 ? 11.922 3.592 3.639 1.00 81.56 93 TYR A N 1
ATOM 715 C CA . TYR A 1 93 ? 10.559 3.899 4.063 1.00 81.56 93 TYR A CA 1
ATOM 716 C C . TYR A 1 93 ? 9.522 3.540 2.983 1.00 81.56 93 TYR A C 1
ATOM 718 O O . TYR A 1 93 ? 8.452 3.009 3.276 1.00 81.56 93 TYR A O 1
ATOM 726 N N . GLY A 1 94 ? 9.873 3.736 1.709 1.00 82.94 94 GLY A N 1
ATOM 727 C CA . GLY A 1 94 ? 9.010 3.367 0.597 1.00 82.94 94 GLY A CA 1
ATOM 728 C C . GLY A 1 94 ? 8.783 1.883 0.399 1.00 82.94 94 GLY A C 1
ATOM 729 O O . GLY A 1 94 ? 7.637 1.454 0.241 1.00 82.94 94 GLY A O 1
ATOM 730 N N . CYS A 1 95 ? 9.849 1.094 0.490 1.00 87.06 95 CYS A N 1
ATOM 731 C CA . CYS A 1 95 ? 9.747 -0.357 0.481 1.00 87.06 95 CYS A CA 1
ATOM 732 C C . CYS A 1 95 ? 8.854 -0.837 1.630 1.00 87.06 95 CYS A C 1
ATOM 734 O O . CYS A 1 95 ? 7.955 -1.641 1.393 1.00 87.06 95 CYS A O 1
ATOM 736 N N . ALA A 1 96 ? 9.014 -0.282 2.836 1.00 88.62 96 ALA A N 1
ATOM 737 C CA . ALA A 1 96 ? 8.190 -0.635 3.992 1.00 88.62 96 ALA A CA 1
ATOM 738 C C . ALA A 1 96 ? 6.694 -0.343 3.777 1.00 88.62 96 ALA A C 1
ATOM 740 O O . ALA A 1 96 ? 5.848 -1.191 4.065 1.00 88.62 96 ALA A O 1
ATOM 741 N N . MET A 1 97 ? 6.350 0.808 3.191 1.00 89.81 97 MET A N 1
ATOM 742 C CA . MET A 1 97 ? 4.957 1.141 2.869 1.00 89.81 97 MET A CA 1
ATOM 743 C C . MET A 1 97 ? 4.351 0.198 1.821 1.00 89.81 97 MET A C 1
ATOM 745 O O . MET A 1 97 ? 3.174 -0.162 1.910 1.00 89.81 97 MET A O 1
ATOM 749 N N . ILE A 1 98 ? 5.138 -0.228 0.830 1.00 91.62 98 ILE A N 1
ATOM 750 C CA . ILE A 1 98 ? 4.691 -1.197 -0.178 1.00 91.62 98 ILE A CA 1
ATOM 751 C C . ILE A 1 98 ? 4.528 -2.587 0.441 1.00 91.62 98 ILE A C 1
ATOM 753 O O . ILE A 1 98 ? 3.525 -3.244 0.164 1.00 91.62 98 ILE A O 1
ATOM 757 N N . VAL A 1 99 ? 5.443 -3.012 1.320 1.00 92.31 99 VAL A N 1
ATOM 758 C CA . VAL A 1 99 ? 5.294 -4.248 2.107 1.00 92.31 99 VAL A CA 1
ATOM 759 C C . VAL A 1 99 ? 3.995 -4.206 2.911 1.00 92.31 99 VAL A C 1
ATOM 761 O O . VAL A 1 99 ? 3.213 -5.148 2.823 1.00 92.31 99 VAL A O 1
ATOM 764 N N . GLY A 1 100 ? 3.698 -3.094 3.594 1.00 92.12 100 GLY A N 1
ATOM 765 C CA . GLY A 1 100 ? 2.431 -2.893 4.304 1.00 92.12 100 GLY A CA 1
ATOM 766 C C . GLY A 1 100 ? 1.204 -3.099 3.406 1.00 92.12 100 GLY A C 1
ATOM 767 O O . GLY A 1 100 ? 0.310 -3.870 3.755 1.00 92.12 100 GLY A O 1
ATOM 768 N N . LYS A 1 101 ? 1.195 -2.510 2.199 1.00 92.69 101 LYS A N 1
ATOM 769 C CA . LYS A 1 101 ? 0.126 -2.724 1.199 1.00 92.69 101 LYS A CA 1
ATOM 770 C C . LYS A 1 101 ? 0.020 -4.181 0.741 1.00 92.69 101 LYS A C 1
ATOM 772 O O . LYS A 1 101 ? -1.088 -4.688 0.573 1.00 92.69 101 LYS A O 1
ATOM 777 N N . CYS A 1 102 ? 1.149 -4.860 0.534 1.00 94.19 102 CYS A N 1
ATOM 778 C CA . CYS A 1 102 ? 1.163 -6.278 0.172 1.00 94.19 102 CYS A CA 1
ATOM 779 C C . CYS A 1 102 ? 0.582 -7.132 1.303 1.00 94.19 102 CYS A C 1
ATOM 781 O O . CYS A 1 102 ? -0.264 -7.987 1.057 1.00 94.19 102 CYS A O 1
ATOM 783 N N . CYS A 1 103 ? 0.994 -6.877 2.543 1.00 93.62 103 CYS A N 1
ATOM 784 C CA . CYS A 1 103 ? 0.500 -7.562 3.731 1.00 93.62 103 CYS A CA 1
ATOM 785 C C . CYS A 1 103 ? -1.001 -7.341 3.955 1.00 93.62 103 CYS A C 1
ATOM 787 O O . CYS A 1 103 ? -1.686 -8.300 4.307 1.00 93.62 103 CYS A O 1
ATOM 789 N N . ASP A 1 104 ? -1.525 -6.138 3.682 1.00 93.19 104 ASP A N 1
ATOM 790 C CA . ASP A 1 104 ? -2.969 -5.852 3.715 1.00 93.19 104 ASP A CA 1
ATOM 791 C C . ASP A 1 104 ? -3.739 -6.736 2.717 1.00 93.19 104 ASP A C 1
ATOM 793 O O . ASP A 1 104 ? -4.763 -7.323 3.059 1.00 93.19 104 ASP A O 1
ATOM 797 N N . ARG A 1 105 ? -3.214 -6.902 1.493 1.00 93.94 105 ARG A N 1
ATOM 798 C CA . ARG A 1 105 ? -3.809 -7.771 0.458 1.00 93.94 105 ARG A CA 1
ATOM 799 C C . ARG A 1 105 ? -3.679 -9.261 0.770 1.00 93.94 105 ARG A C 1
ATOM 801 O O . ARG A 1 105 ? -4.573 -10.033 0.445 1.00 93.94 105 ARG A O 1
ATOM 808 N N . LEU A 1 106 ? -2.583 -9.666 1.405 1.00 93.62 106 LEU A N 1
ATOM 809 C CA . LEU A 1 106 ? -2.289 -11.060 1.755 1.00 93.62 106 LEU A CA 1
ATOM 810 C C . LEU A 1 106 ? -2.868 -11.491 3.109 1.00 93.62 106 LEU A C 1
ATOM 812 O O . LEU A 1 106 ? -2.620 -12.615 3.539 1.00 93.62 106 LEU A O 1
ATOM 816 N N . SER A 1 107 ? -3.593 -10.612 3.807 1.00 93.44 107 SER A N 1
ATOM 817 C CA . SER A 1 107 ? -4.074 -10.844 5.178 1.00 93.44 107 SER A CA 1
ATOM 818 C C . SER A 1 107 ? -2.965 -11.172 6.195 1.00 93.44 107 SER A C 1
ATOM 820 O O . SER A 1 107 ? -3.204 -11.815 7.216 1.00 93.44 107 SER A O 1
ATOM 822 N N . ARG A 1 108 ? -1.731 -10.712 5.941 1.00 92.44 108 ARG A N 1
ATOM 823 C CA . ARG A 1 108 ? -0.551 -10.878 6.815 1.00 92.44 108 ARG A CA 1
ATOM 824 C C . ARG A 1 108 ? -0.372 -9.646 7.704 1.00 92.44 108 ARG A C 1
ATOM 826 O O . ARG A 1 108 ? 0.654 -8.968 7.654 1.00 92.44 108 ARG A O 1
ATOM 833 N N . TYR A 1 109 ? -1.400 -9.329 8.490 1.00 93.19 109 TYR A N 1
ATOM 834 C CA . TYR A 1 109 ? -1.512 -8.047 9.196 1.00 93.19 109 TYR A CA 1
ATOM 835 C C . TYR A 1 109 ? -0.408 -7.807 10.233 1.00 93.19 109 TYR A C 1
ATOM 837 O O . TYR A 1 109 ? 0.125 -6.704 10.303 1.00 93.19 109 TYR A O 1
ATOM 845 N N . SER A 1 110 ? -0.014 -8.836 10.991 1.00 90.12 110 SER A N 1
ATOM 846 C CA . SER A 1 110 ? 1.027 -8.733 12.026 1.00 90.12 110 SER A CA 1
ATOM 847 C C . SER A 1 110 ? 2.401 -8.370 11.456 1.00 90.12 110 SER A C 1
ATOM 849 O O . SER A 1 110 ? 3.103 -7.529 12.010 1.00 90.12 110 SER A O 1
ATOM 851 N N . GLU A 1 111 ? 2.768 -8.965 10.322 1.00 91.06 111 GLU A N 1
ATOM 852 C CA . GLU A 1 111 ? 4.024 -8.666 9.632 1.00 91.06 111 GLU A CA 1
ATOM 853 C C . GLU A 1 111 ? 4.011 -7.267 9.025 1.00 91.06 111 GLU A C 1
ATOM 855 O O . GLU A 1 111 ? 4.956 -6.507 9.223 1.00 91.06 111 GLU A O 1
ATOM 860 N N . GLY A 1 112 ? 2.923 -6.902 8.337 1.00 89.31 112 GLY A N 1
ATOM 861 C CA . GLY A 1 112 ? 2.779 -5.562 7.770 1.00 89.31 112 GLY A CA 1
ATOM 862 C C . GLY A 1 112 ? 2.884 -4.488 8.850 1.00 89.31 112 GLY A C 1
ATOM 863 O O . GLY A 1 112 ? 3.600 -3.505 8.674 1.00 89.31 112 GLY A O 1
ATOM 864 N N . LYS A 1 113 ? 2.226 -4.716 9.992 1.00 91.06 113 LYS A N 1
ATOM 865 C CA . LYS A 1 113 ? 2.282 -3.839 11.159 1.00 91.06 113 LYS A CA 1
ATOM 866 C C . LYS A 1 113 ? 3.726 -3.658 11.643 1.00 91.06 113 LYS A C 1
ATOM 868 O O . LYS A 1 113 ? 4.202 -2.530 11.703 1.00 91.06 113 LYS A O 1
ATOM 873 N N . GLY A 1 114 ? 4.443 -4.754 11.904 1.00 89.44 114 GLY A N 1
ATOM 874 C CA . GLY A 1 114 ? 5.817 -4.693 12.413 1.00 89.44 114 GLY A CA 1
ATOM 875 C C . GLY A 1 114 ? 6.813 -4.039 11.447 1.00 89.44 114 GLY A C 1
ATOM 876 O O . GLY A 1 114 ? 7.771 -3.400 11.879 1.00 89.44 114 GLY A O 1
ATOM 877 N N . VAL A 1 115 ? 6.602 -4.160 10.134 1.00 89.31 115 VAL A N 1
ATOM 878 C CA . VAL A 1 115 ? 7.423 -3.466 9.125 1.00 89.31 115 VAL A CA 1
ATOM 879 C C . VAL A 1 115 ? 7.139 -1.960 9.122 1.00 89.31 115 VAL A C 1
ATOM 881 O O . VAL A 1 115 ? 8.078 -1.164 9.123 1.00 89.31 115 VAL A O 1
ATOM 884 N N . VAL A 1 116 ? 5.867 -1.551 9.168 1.00 88.00 116 VAL A N 1
ATOM 885 C CA . VAL A 1 116 ? 5.480 -0.128 9.177 1.00 88.00 116 VAL A CA 1
ATOM 886 C C . VAL A 1 116 ? 5.891 0.560 10.484 1.00 88.00 116 VAL A C 1
ATOM 888 O O . VAL A 1 116 ? 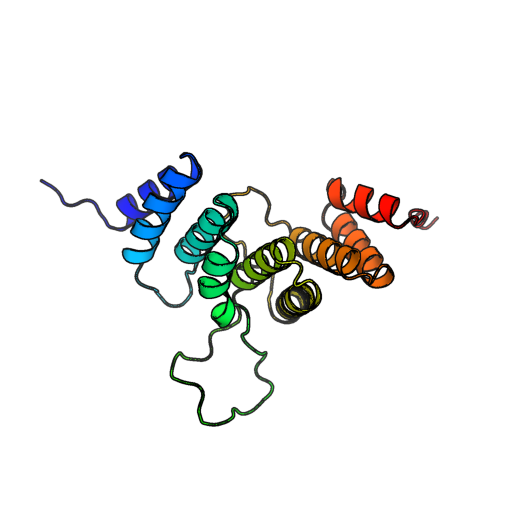6.410 1.673 10.440 1.00 88.00 116 VAL A O 1
ATOM 891 N N . GLU A 1 117 ? 5.739 -0.097 11.637 1.00 88.50 117 GLU A N 1
ATOM 892 C CA . GLU A 1 117 ? 6.194 0.432 12.933 1.00 88.50 117 GLU A CA 1
ATOM 893 C C . GLU A 1 117 ? 7.710 0.634 12.966 1.00 88.50 117 GLU A C 1
ATOM 895 O O . GLU A 1 117 ? 8.185 1.690 13.382 1.00 88.50 117 GLU A O 1
ATOM 900 N N . ARG A 1 118 ? 8.483 -0.337 12.460 1.00 85.00 118 ARG A N 1
ATOM 901 C CA . ARG A 1 118 ? 9.940 -0.186 12.334 1.00 85.00 118 ARG A CA 1
ATOM 902 C C . ARG A 1 118 ? 10.312 0.952 11.393 1.00 85.00 118 ARG A C 1
ATOM 904 O O . ARG A 1 118 ? 11.239 1.698 11.697 1.00 85.00 118 ARG A O 1
ATOM 911 N N . ALA A 1 119 ? 9.597 1.128 10.283 1.00 82.44 119 ALA A N 1
ATOM 912 C CA . ALA A 1 119 ? 9.831 2.242 9.366 1.00 82.44 119 ALA A CA 1
ATOM 913 C C . ALA A 1 119 ? 9.538 3.603 10.018 1.00 82.44 119 ALA A C 1
ATOM 915 O O . ALA A 1 119 ? 10.325 4.531 9.846 1.00 82.44 119 ALA A O 1
ATOM 916 N N . LEU A 1 120 ? 8.465 3.701 10.811 1.00 80.44 120 LEU A N 1
ATOM 917 C CA . LEU A 1 120 ? 8.132 4.890 11.603 1.00 80.44 120 LEU A CA 1
ATOM 918 C C . LEU A 1 120 ? 9.178 5.191 12.689 1.00 80.44 120 LEU A C 1
ATOM 920 O O . LEU A 1 120 ? 9.471 6.354 12.943 1.00 80.44 120 LEU A O 1
ATOM 924 N N . ALA A 1 121 ? 9.760 4.162 13.312 1.00 77.81 121 ALA A N 1
ATOM 925 C CA . ALA A 1 121 ? 10.761 4.324 14.369 1.00 77.81 121 ALA A CA 1
ATOM 926 C C . ALA A 1 121 ? 12.176 4.636 13.840 1.00 77.81 121 ALA A C 1
ATOM 928 O O . ALA A 1 121 ? 12.952 5.319 14.505 1.00 77.81 121 ALA A O 1
ATOM 929 N N . SER A 1 122 ? 12.534 4.116 12.662 1.00 63.94 122 SER A N 1
ATOM 930 C CA . SER A 1 122 ? 13.899 4.176 12.108 1.00 63.94 122 SER A CA 1
ATOM 931 C C . SER A 1 122 ? 14.137 5.301 11.099 1.00 63.94 122 SER A C 1
ATOM 933 O O . SER A 1 122 ? 15.291 5.659 10.845 1.00 63.94 122 SER A O 1
ATOM 935 N N . SER A 1 123 ? 13.083 5.839 10.479 1.00 55.50 123 SER A N 1
ATOM 936 C CA . SER A 1 123 ? 13.221 6.687 9.295 1.00 55.50 123 SER A CA 1
ATOM 937 C C . SER A 1 123 ? 12.468 8.004 9.431 1.00 55.50 123 SER A C 1
ATOM 939 O O . SER A 1 123 ? 11.264 8.034 9.663 1.00 55.50 123 SER A O 1
ATOM 941 N N . THR A 1 124 ? 13.174 9.111 9.190 1.00 53.38 124 THR A N 1
ATOM 942 C CA . THR A 1 124 ? 12.550 10.380 8.811 1.00 53.38 124 THR A CA 1
ATOM 943 C C . THR A 1 124 ? 11.721 10.169 7.535 1.00 53.38 124 THR A C 1
ATOM 945 O O . THR A 1 124 ? 12.209 9.506 6.613 1.00 53.38 124 THR A O 1
ATOM 948 N N . PRO A 1 125 ? 10.481 10.692 7.455 1.00 52.62 125 PRO A N 1
ATOM 949 C CA . PRO A 1 125 ? 9.593 10.469 6.318 1.00 52.62 125 PRO A CA 1
ATOM 950 C C . PRO A 1 125 ? 10.244 11.021 5.047 1.00 52.62 125 PRO A C 1
ATOM 952 O O . PRO A 1 125 ? 10.402 12.228 4.881 1.00 52.62 125 PRO A O 1
ATOM 955 N N . MET A 1 126 ? 10.669 10.128 4.154 1.00 49.25 126 MET A N 1
ATOM 956 C CA . MET A 1 126 ? 11.199 10.503 2.848 1.00 49.25 126 MET A CA 1
ATOM 957 C C . MET A 1 126 ? 10.091 10.312 1.812 1.00 49.25 126 MET A C 1
ATOM 959 O O . MET A 1 126 ? 9.469 9.250 1.744 1.00 49.25 126 MET A O 1
ATOM 963 N N . ASN A 1 127 ? 9.836 11.357 1.025 1.00 44.59 127 ASN A N 1
ATOM 964 C CA . ASN A 1 127 ? 8.869 11.346 -0.069 1.00 44.59 127 ASN A CA 1
ATOM 965 C C . ASN A 1 127 ? 9.186 10.190 -1.032 1.00 44.59 127 ASN A C 1
ATOM 967 O O . ASN A 1 127 ? 10.195 10.251 -1.736 1.00 44.59 127 ASN A O 1
ATOM 971 N N . LEU A 1 128 ? 8.346 9.146 -1.097 1.00 50.81 128 LEU A N 1
ATOM 972 C CA . LEU A 1 128 ? 8.432 8.240 -2.242 1.00 50.81 128 LEU A CA 1
ATOM 973 C C . LEU A 1 128 ? 7.917 8.986 -3.478 1.00 50.81 128 LEU A C 1
ATOM 975 O O . LEU A 1 128 ? 6.898 9.680 -3.396 1.00 50.81 128 LEU A O 1
ATOM 979 N N . PRO A 1 129 ? 8.518 8.756 -4.649 1.00 46.00 129 PRO A N 1
ATOM 980 C CA . PRO A 1 129 ? 7.900 9.105 -5.914 1.00 46.00 129 PRO A CA 1
ATOM 981 C C . PRO A 1 129 ? 6.630 8.273 -6.059 1.00 46.00 129 PRO A C 1
ATOM 983 O O . PRO A 1 129 ? 6.658 7.042 -6.100 1.00 46.00 129 PRO A O 1
ATOM 986 N N . SER A 1 130 ? 5.492 8.948 -6.052 1.00 44.53 130 SER A N 1
ATOM 987 C CA . SER A 1 130 ? 4.207 8.284 -6.016 1.00 44.53 130 SER A CA 1
ATOM 988 C C . SER A 1 130 ? 3.574 8.192 -7.407 1.00 44.53 130 SER A C 1
ATOM 990 O O . SER A 1 130 ? 3.637 9.115 -8.217 1.00 44.53 130 SER A O 1
ATOM 992 N N . LEU A 1 131 ? 2.896 7.068 -7.650 1.00 43.50 131 LEU A N 1
ATOM 993 C CA . LEU A 1 131 ? 1.754 6.971 -8.571 1.00 43.50 131 LEU A CA 1
ATOM 994 C C . LEU A 1 131 ? 0.445 7.446 -7.901 1.00 43.50 131 LEU A C 1
ATOM 996 O O . LEU A 1 131 ? -0.636 7.307 -8.464 1.00 43.50 131 LEU A O 1
ATOM 1000 N N . SER A 1 132 ? 0.520 7.952 -6.667 1.00 41.56 132 SER A N 1
ATOM 1001 C CA . SER A 1 132 ? -0.624 8.363 -5.845 1.00 41.56 132 SER A CA 1
ATOM 1002 C C . SER A 1 132 ? -0.262 9.654 -5.099 1.00 41.56 132 SER A C 1
ATOM 1004 O O . SER A 1 132 ? 0.613 9.607 -4.241 1.00 41.56 132 SER A O 1
ATOM 1006 N N . PRO A 1 133 ? -0.877 10.803 -5.408 1.00 39.91 133 PRO A N 1
ATOM 1007 C CA . PRO A 1 133 ? -0.351 12.151 -5.133 1.00 39.91 133 PRO A CA 1
ATOM 1008 C C . PRO A 1 133 ? -0.215 12.585 -3.654 1.00 39.91 133 PRO A C 1
ATOM 1010 O O . PRO A 1 133 ? -0.050 13.769 -3.391 1.00 39.91 133 PRO A O 1
ATOM 1013 N N . SER A 1 134 ? -0.233 11.684 -2.674 1.00 48.97 134 SER A N 1
ATOM 1014 C CA . SER A 1 134 ? -0.234 12.044 -1.254 1.00 48.97 134 SER A CA 1
ATOM 1015 C C . SER A 1 134 ? 0.511 11.013 -0.406 1.00 48.97 134 SER A C 1
ATOM 1017 O O . SER A 1 134 ? -0.087 10.117 0.186 1.0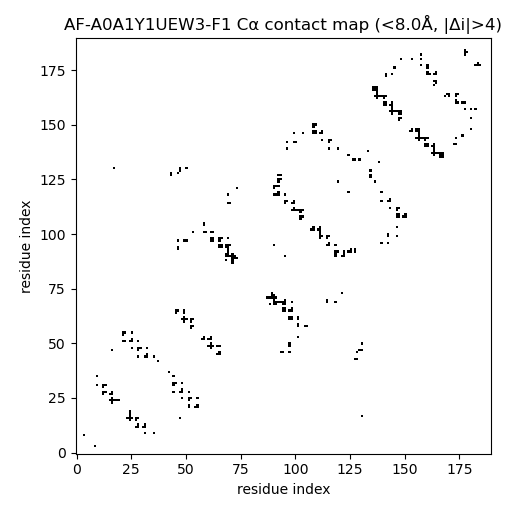0 48.97 134 SER A O 1
ATOM 1019 N N . LEU A 1 135 ? 1.834 11.134 -0.323 1.00 57.28 135 LEU A N 1
ATOM 1020 C CA . LEU A 1 135 ? 2.568 10.625 0.838 1.00 57.28 135 LEU A CA 1
ATOM 1021 C C . LEU A 1 135 ? 2.662 11.757 1.853 1.00 57.28 135 LEU A C 1
ATOM 1023 O O . LEU A 1 135 ? 3.699 12.384 2.020 1.00 57.28 135 LEU A O 1
ATOM 1027 N N . SER A 1 136 ? 1.523 12.048 2.479 1.00 66.88 136 SER A N 1
ATOM 1028 C CA . SER A 1 136 ? 1.475 12.901 3.666 1.00 66.88 136 SER A CA 1
ATOM 1029 C C . SER A 1 136 ? 2.085 12.147 4.852 1.00 66.88 136 SER A C 1
ATOM 1031 O O . SER A 1 136 ? 2.056 10.908 4.869 1.00 66.88 136 SER A O 1
ATOM 1033 N N . ALA A 1 137 ? 2.575 12.877 5.857 1.00 72.94 137 ALA A N 1
ATOM 1034 C CA . ALA A 1 137 ? 3.001 12.329 7.147 1.00 72.94 137 ALA A CA 1
ATOM 1035 C C . ALA A 1 137 ? 1.925 11.430 7.791 1.00 72.94 137 ALA A C 1
ATOM 1037 O O . ALA A 1 137 ? 2.246 10.490 8.513 1.00 72.94 137 ALA A O 1
ATOM 1038 N N . ALA A 1 138 ? 0.655 11.634 7.432 1.00 82.50 138 ALA A N 1
ATOM 1039 C CA . ALA A 1 138 ? -0.481 10.846 7.889 1.00 82.50 138 ALA A CA 1
ATOM 1040 C C . ALA A 1 138 ? -0.616 9.442 7.245 1.00 82.50 138 ALA A C 1
ATOM 1042 O O . ALA A 1 138 ? -1.179 8.523 7.842 1.00 82.50 138 ALA A O 1
ATOM 1043 N N . THR A 1 139 ? -0.077 9.232 6.038 1.00 84.56 139 THR A N 1
ATOM 1044 C CA . THR A 1 139 ? -0.166 7.966 5.271 1.00 84.56 139 THR A CA 1
ATOM 1045 C C . THR A 1 139 ? 0.324 6.716 6.023 1.00 84.56 139 THR A C 1
ATOM 1047 O O . THR A 1 139 ? -0.367 5.693 5.982 1.00 84.56 139 THR A O 1
ATOM 1050 N N . PRO A 1 140 ? 1.497 6.721 6.691 1.00 86.00 140 PRO A N 1
ATOM 1051 C CA . PRO A 1 140 ? 1.944 5.571 7.478 1.00 86.00 140 PRO A CA 1
ATOM 1052 C C . PRO A 1 140 ? 1.040 5.282 8.669 1.00 86.00 140 PRO A C 1
ATOM 1054 O O . PRO A 1 140 ? 0.775 4.116 8.946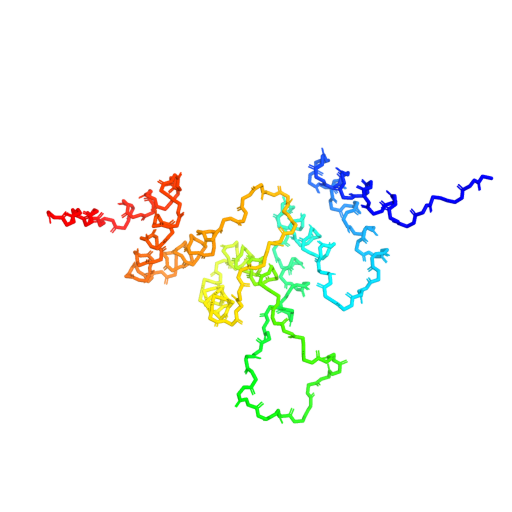 1.00 86.00 140 PRO A O 1
ATOM 1057 N N . HIS A 1 141 ? 0.547 6.320 9.349 1.00 89.44 141 HIS A N 1
ATOM 1058 C CA . HIS A 1 141 ? -0.348 6.176 10.492 1.00 89.44 141 HIS A CA 1
ATOM 1059 C C . HIS A 1 141 ? -1.679 5.565 10.057 1.00 89.44 141 HIS A C 1
ATOM 1061 O O . HIS A 1 141 ? -2.145 4.614 10.678 1.00 89.44 141 HIS A O 1
ATOM 1067 N N . LEU A 1 142 ? -2.219 6.001 8.917 1.00 91.19 142 LEU A N 1
ATOM 1068 C CA . LEU A 1 142 ? -3.409 5.399 8.320 1.00 91.19 142 LEU A CA 1
ATOM 1069 C C . LEU A 1 142 ? -3.188 3.924 7.944 1.00 91.19 142 LEU A C 1
ATOM 1071 O O . LEU A 1 142 ? -4.046 3.078 8.203 1.00 91.19 142 LEU A O 1
ATOM 1075 N N . MET A 1 143 ? -2.038 3.593 7.347 1.00 91.62 143 MET A N 1
ATOM 1076 C CA . MET A 1 143 ? -1.692 2.208 7.009 1.00 91.62 143 MET A CA 1
ATOM 1077 C C . MET A 1 143 ? -1.586 1.338 8.263 1.00 91.62 143 MET A C 1
ATOM 1079 O O . MET A 1 143 ? -2.154 0.248 8.309 1.00 91.62 143 MET A O 1
ATOM 1083 N N . LEU A 1 144 ? -0.888 1.833 9.286 1.00 91.56 144 LEU A N 1
ATOM 1084 C CA . LEU A 1 144 ? -0.735 1.153 10.564 1.00 91.56 144 LEU A CA 1
ATOM 1085 C C . LEU A 1 144 ? -2.095 0.906 11.219 1.00 91.56 144 LEU A C 1
ATOM 1087 O O . LEU A 1 144 ? -2.375 -0.213 11.640 1.00 91.56 144 LEU A O 1
ATOM 1091 N N . ALA A 1 145 ? -2.962 1.916 11.234 1.00 91.75 145 ALA A N 1
ATOM 1092 C CA . ALA A 1 145 ? -4.299 1.817 11.796 1.00 91.75 145 ALA A CA 1
ATOM 1093 C C . ALA A 1 145 ? -5.144 0.746 11.093 1.00 91.75 145 ALA A C 1
ATOM 1095 O O . ALA A 1 145 ? -5.719 -0.120 11.749 1.00 91.75 145 ALA A O 1
ATOM 1096 N N .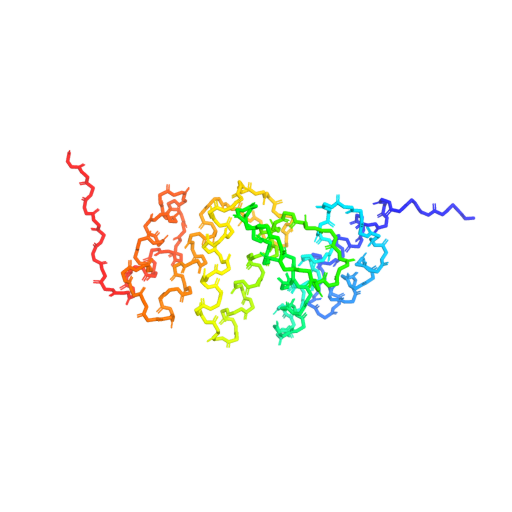 ARG A 1 146 ? -5.143 0.734 9.752 1.00 92.06 146 ARG A N 1
ATOM 1097 C CA . ARG A 1 146 ? -5.851 -0.275 8.946 1.00 92.06 146 ARG A CA 1
ATOM 1098 C C . ARG A 1 146 ? -5.350 -1.692 9.219 1.00 92.06 146 ARG A C 1
ATOM 1100 O O . ARG A 1 146 ? -6.158 -2.610 9.364 1.00 92.06 146 ARG A O 1
ATOM 1107 N N . LEU A 1 147 ? -4.031 -1.875 9.292 1.00 93.06 147 LEU A N 1
ATOM 1108 C CA . LEU A 1 147 ? -3.419 -3.171 9.591 1.00 93.06 147 LEU A CA 1
ATOM 1109 C C . LEU A 1 147 ? -3.750 -3.631 11.017 1.00 93.06 147 LEU A C 1
ATOM 1111 O O . LEU A 1 147 ? -4.100 -4.794 11.203 1.00 93.06 147 LEU A O 1
ATOM 1115 N N . SER A 1 148 ? -3.709 -2.734 12.004 1.00 92.12 148 SER A N 1
ATOM 1116 C CA . SER A 1 148 ? -4.073 -3.030 13.397 1.00 92.12 148 SER A CA 1
ATOM 1117 C C . SER A 1 148 ? -5.558 -3.363 13.547 1.00 92.12 148 SER A C 1
ATOM 1119 O O . SER A 1 148 ? -5.900 -4.346 14.204 1.00 92.12 148 SER A O 1
ATOM 1121 N N . HIS A 1 149 ? -6.442 -2.620 12.874 1.00 91.25 149 HIS A N 1
ATOM 1122 C CA . HIS A 1 149 ? -7.883 -2.864 12.898 1.00 91.25 149 HIS A CA 1
ATOM 1123 C C . HIS A 1 149 ? -8.204 -4.256 12.332 1.00 91.25 149 HIS A C 1
ATOM 1125 O O . HIS A 1 149 ? -8.804 -5.089 13.013 1.00 91.25 149 HIS A O 1
ATOM 1131 N N . LYS A 1 150 ? -7.707 -4.572 11.128 1.00 90.44 150 LYS A N 1
ATOM 1132 C CA . LYS A 1 150 ? -7.879 -5.906 10.523 1.00 90.44 150 LYS A CA 1
ATOM 1133 C C . LYS A 1 150 ? -7.157 -7.015 11.295 1.00 90.44 150 LYS A C 1
ATOM 1135 O O . LYS A 1 150 ? -7.606 -8.159 11.303 1.00 90.44 150 LYS A O 1
ATOM 1140 N N . GLY A 1 151 ? -6.066 -6.671 11.976 1.00 88.88 151 GLY A N 1
ATOM 1141 C CA . GLY A 1 151 ? -5.310 -7.537 12.877 1.00 88.88 151 GLY A CA 1
ATOM 1142 C C . GLY A 1 151 ? -5.970 -7.789 14.237 1.00 88.88 151 GLY A C 1
ATOM 1143 O O . GLY A 1 151 ? -5.357 -8.459 15.064 1.00 88.88 151 GLY A O 1
ATOM 1144 N N . LYS A 1 152 ? -7.198 -7.295 14.472 1.00 88.69 152 LYS A N 1
ATOM 1145 C CA . LYS A 1 152 ? -7.947 -7.414 15.739 1.00 88.69 152 LYS A CA 1
ATOM 1146 C C . LYS A 1 152 ? -7.245 -6.760 16.939 1.00 88.69 152 LYS A C 1
ATOM 1148 O O . LYS A 1 152 ? -7.385 -7.227 18.066 1.00 88.69 152 LYS A O 1
ATOM 1153 N N . ALA A 1 153 ? -6.520 -5.670 16.699 1.00 90.00 153 ALA A N 1
ATOM 1154 C CA . ALA A 1 153 ? -5.909 -4.825 17.723 1.00 90.00 153 ALA A CA 1
ATOM 1155 C C . ALA A 1 153 ? -6.556 -3.421 17.706 1.00 90.00 153 ALA A C 1
ATOM 1157 O O . ALA A 1 153 ? -5.943 -2.472 17.210 1.00 90.00 153 ALA A O 1
ATOM 1158 N N . PRO A 1 154 ? -7.806 -3.276 18.194 1.00 88.38 154 PRO A N 1
ATOM 1159 C CA . PRO A 1 154 ? -8.574 -2.036 18.065 1.00 88.38 154 PRO A CA 1
ATOM 1160 C C . PRO A 1 154 ? -7.944 -0.857 18.814 1.00 88.38 154 PRO A C 1
ATOM 1162 O O . PRO A 1 154 ? -7.890 0.230 18.258 1.00 88.38 154 PRO A O 1
ATOM 1165 N N . GLU A 1 155 ? -7.376 -1.065 20.005 1.00 89.19 155 GLU A N 1
ATOM 1166 C CA . GLU A 1 155 ? -6.727 0.006 20.788 1.00 89.19 155 GLU A CA 1
ATOM 1167 C C . GLU A 1 155 ? -5.574 0.674 20.019 1.00 89.19 155 GLU A C 1
ATOM 1169 O O . GLU A 1 155 ? -5.450 1.895 19.963 1.00 89.19 155 GLU A O 1
ATOM 1174 N N . GLN A 1 156 ? -4.753 -0.134 19.347 1.00 90.00 156 GLN A N 1
ATOM 1175 C CA . GLN A 1 156 ? -3.648 0.364 18.525 1.00 90.00 156 GLN A CA 1
ATOM 1176 C C . GLN A 1 156 ? -4.143 0.997 17.224 1.00 90.00 156 GLN A C 1
ATOM 1178 O O . GLN A 1 156 ? -3.505 1.904 16.691 1.00 90.00 156 GLN A O 1
ATOM 1183 N N . ALA A 1 157 ? -5.266 0.512 16.689 1.00 89.94 157 ALA A N 1
ATOM 1184 C CA . ALA A 1 157 ? -5.892 1.106 15.518 1.00 89.94 157 ALA A CA 1
ATOM 1185 C C . ALA A 1 157 ? -6.422 2.509 15.827 1.00 89.94 157 ALA A C 1
ATOM 1187 O O . ALA A 1 157 ? -6.161 3.430 15.060 1.00 89.94 157 ALA A O 1
ATOM 1188 N N . VAL A 1 158 ? -7.085 2.676 16.972 1.00 92.12 158 VAL A N 1
ATOM 1189 C CA . VAL A 1 158 ? -7.570 3.959 17.493 1.00 92.12 158 VAL A CA 1
ATOM 1190 C C . VAL A 1 158 ? -6.446 4.983 17.604 1.00 92.12 158 VAL A C 1
ATOM 1192 O O . VAL A 1 158 ? -6.544 6.085 17.057 1.00 92.12 158 VAL A O 1
ATOM 1195 N N . GLU A 1 159 ? -5.350 4.612 18.269 1.00 92.44 159 GLU A N 1
ATOM 1196 C CA . GLU A 1 159 ? -4.217 5.514 18.472 1.00 92.44 159 GLU A CA 1
ATOM 1197 C C . GLU A 1 159 ? -3.620 5.950 17.126 1.00 92.44 159 GLU A C 1
ATOM 1199 O O . GLU A 1 159 ? -3.339 7.129 16.900 1.00 92.44 159 GLU A O 1
ATOM 1204 N N . ALA A 1 160 ? -3.471 5.004 16.197 1.00 91.19 160 ALA A N 1
ATOM 1205 C CA . ALA A 1 160 ? -2.924 5.268 14.876 1.00 91.19 160 ALA A CA 1
ATOM 1206 C C . ALA A 1 160 ? -3.875 6.099 13.990 1.00 91.19 160 ALA A C 1
ATOM 1208 O O . ALA A 1 160 ? -3.403 6.988 13.280 1.00 91.19 160 ALA A O 1
ATOM 1209 N N . TYR A 1 161 ? -5.193 5.880 14.048 1.00 92.50 161 TYR A N 1
ATOM 1210 C CA . TYR A 1 161 ? -6.177 6.706 13.339 1.00 92.50 161 TYR A CA 1
ATOM 1211 C C . TYR A 1 161 ? -6.220 8.133 13.887 1.00 92.50 161 TYR A C 1
ATOM 1213 O O . TYR A 1 161 ? -6.243 9.086 13.111 1.00 92.50 161 TYR A O 1
ATOM 1221 N N . THR A 1 162 ? -6.155 8.290 15.209 1.00 91.38 162 THR A N 1
ATOM 1222 C CA . THR A 1 162 ? -6.103 9.606 15.858 1.00 91.38 162 THR A CA 1
ATOM 1223 C C . THR A 1 162 ? -4.851 10.372 15.436 1.00 91.38 162 THR A C 1
ATOM 1225 O O . THR A 1 162 ? -4.947 11.531 15.039 1.00 91.38 162 THR A O 1
ATOM 1228 N N . LYS A 1 163 ? -3.684 9.713 15.429 1.00 90.44 163 LYS A N 1
ATOM 1229 C CA . LYS A 1 163 ? -2.433 10.296 14.915 1.00 90.44 163 LYS A CA 1
ATOM 1230 C C . LYS A 1 163 ? -2.540 10.683 13.439 1.00 90.44 163 LYS A C 1
ATOM 1232 O O . LYS A 1 163 ? -2.094 11.757 13.059 1.00 90.44 163 LYS A O 1
ATOM 1237 N N . ALA A 1 164 ? -3.174 9.853 12.608 1.00 89.88 164 ALA A N 1
ATOM 1238 C CA . ALA A 1 164 ? -3.390 10.184 11.200 1.00 89.88 164 ALA A CA 1
ATOM 1239 C C . ALA A 1 164 ? -4.257 11.446 11.022 1.00 89.88 164 ALA A C 1
ATOM 1241 O O . ALA A 1 164 ? -3.930 12.278 10.182 1.00 89.88 164 ALA A O 1
ATOM 1242 N N . LEU A 1 165 ? -5.313 11.616 11.826 1.00 89.81 165 LEU A N 1
ATOM 1243 C CA . LEU A 1 165 ? -6.181 12.803 11.792 1.00 89.81 165 LEU A CA 1
ATOM 1244 C C . LEU A 1 165 ? -5.514 14.065 12.357 1.00 89.81 165 LEU A C 1
ATOM 1246 O O . LEU A 1 165 ? -5.851 15.166 11.932 1.00 89.81 165 LEU A O 1
ATOM 1250 N N . GLN A 1 166 ? -4.581 13.921 13.302 1.00 90.25 166 GLN A N 1
ATOM 1251 C CA . GLN A 1 166 ? -3.766 15.041 13.790 1.00 90.25 166 GLN A CA 1
ATOM 1252 C C . GLN A 1 166 ? -2.840 15.585 12.694 1.00 90.25 166 GLN A C 1
ATOM 1254 O O . GLN A 1 166 ? -2.657 16.795 12.597 1.00 90.25 166 GLN A O 1
ATOM 1259 N N . GLU A 1 167 ? -2.287 14.696 11.866 1.00 87.56 167 GLU A N 1
ATOM 1260 C CA . GLU A 1 167 ? -1.421 15.055 10.738 1.00 87.56 167 GLU A CA 1
ATOM 1261 C C . GLU A 1 167 ? -2.218 15.570 9.527 1.00 87.56 167 GLU A C 1
ATOM 1263 O O . GLU A 1 167 ? -1.814 16.528 8.870 1.00 87.56 167 GLU A O 1
ATOM 1268 N N . ASP A 1 168 ? -3.355 14.942 9.217 1.00 87.44 168 ASP A N 1
ATOM 1269 C CA . ASP A 1 168 ? -4.242 15.356 8.130 1.00 87.44 168 ASP A CA 1
ATOM 1270 C C . ASP A 1 168 ? -5.723 15.197 8.529 1.00 87.44 168 ASP A C 1
ATOM 1272 O O . ASP A 1 168 ? -6.296 14.105 8.412 1.00 87.44 168 ASP A O 1
ATOM 1276 N N . PRO A 1 169 ? -6.374 16.298 8.956 1.00 88.25 169 PRO A N 1
ATOM 1277 C CA . PRO A 1 169 ? -7.783 16.297 9.346 1.00 88.25 169 PRO A CA 1
ATOM 1278 C C . PRO A 1 169 ? -8.756 15.906 8.225 1.00 88.25 169 PRO A C 1
ATOM 1280 O O . PRO A 1 169 ? -9.919 15.618 8.503 1.00 88.25 169 PRO A O 1
ATOM 1283 N N . TRP A 1 170 ? -8.317 15.899 6.960 1.00 87.12 170 TRP A N 1
ATOM 1284 C CA . TRP A 1 170 ? -9.159 15.583 5.802 1.00 87.12 170 TRP A CA 1
ATOM 1285 C C . TRP A 1 170 ? -9.145 14.095 5.429 1.00 87.12 170 TRP A C 1
ATOM 1287 O O . TRP A 1 170 ? -9.798 13.693 4.461 1.00 87.12 170 TRP A O 1
ATOM 1297 N N . LEU A 1 171 ? -8.441 13.252 6.193 1.00 87.94 171 LEU A N 1
ATOM 1298 C CA . LEU A 1 171 ? -8.422 11.806 5.981 1.00 87.94 171 LEU A CA 1
ATOM 1299 C C . LEU A 1 171 ? -9.732 11.142 6.404 1.00 87.94 171 LEU A C 1
ATOM 1301 O O . LEU A 1 171 ? -9.856 10.563 7.485 1.00 87.94 171 LEU A O 1
ATOM 1305 N N . TRP A 1 172 ? -10.690 11.140 5.479 1.00 89.94 172 TRP A N 1
ATOM 1306 C CA . TRP A 1 172 ? -11.984 10.488 5.665 1.00 89.94 172 TRP A CA 1
ATOM 1307 C C . TRP A 1 172 ? -11.860 9.006 6.047 1.00 89.94 172 TRP A C 1
ATOM 1309 O O . TRP A 1 172 ? -12.587 8.538 6.916 1.00 89.94 172 TRP A O 1
ATOM 1319 N N . GLU A 1 173 ? -10.891 8.284 5.469 1.00 90.69 173 GLU A N 1
ATOM 1320 C CA . GLU A 1 173 ? -10.647 6.871 5.797 1.00 90.69 173 GLU A CA 1
ATOM 1321 C C . GLU A 1 173 ? -10.301 6.651 7.279 1.00 90.69 173 GLU A C 1
ATOM 1323 O O . GLU A 1 173 ? -10.660 5.618 7.848 1.00 90.69 173 GLU A O 1
ATOM 1328 N N . ALA A 1 174 ? -9.599 7.602 7.909 1.00 90.62 174 ALA A N 1
ATOM 1329 C CA . ALA A 1 174 ? -9.255 7.507 9.324 1.00 90.62 174 ALA A CA 1
ATOM 1330 C C . ALA A 1 174 ? -10.478 7.753 10.209 1.00 90.62 174 ALA A C 1
ATOM 1332 O O . ALA A 1 174 ? -10.706 7.021 11.171 1.00 90.62 174 ALA A O 1
ATOM 1333 N N . PHE A 1 175 ? -11.298 8.736 9.836 1.00 90.00 175 PHE A N 1
ATOM 1334 C CA . PHE A 1 175 ? -12.549 9.033 10.521 1.00 90.00 175 PHE A CA 1
ATOM 1335 C C . PHE A 1 175 ? -13.519 7.845 10.479 1.00 90.00 175 PHE A C 1
ATOM 1337 O O . PHE A 1 175 ? -13.983 7.395 11.525 1.00 90.00 175 PHE A O 1
ATOM 1344 N N . THR A 1 176 ? -13.772 7.275 9.294 1.00 91.62 176 THR A N 1
ATOM 1345 C CA . THR A 1 176 ? -14.654 6.103 9.168 1.00 91.62 176 THR A CA 1
ATOM 1346 C C . THR A 1 176 ? -14.112 4.901 9.935 1.00 91.62 176 THR A C 1
ATOM 1348 O O . THR A 1 176 ? -14.883 4.178 10.554 1.00 91.62 176 THR A O 1
ATOM 1351 N N . GLY A 1 177 ? -12.785 4.725 9.959 1.00 88.94 177 GLY A N 1
ATOM 1352 C CA . GLY A 1 177 ? -12.138 3.654 10.716 1.00 88.94 177 GLY A CA 1
ATOM 1353 C C . GLY A 1 177 ? -12.389 3.731 12.225 1.00 88.94 177 GLY A C 1
ATOM 1354 O O . GLY A 1 177 ? -12.609 2.696 12.845 1.00 88.94 177 GLY A O 1
ATOM 1355 N N . LEU A 1 178 ? -12.411 4.935 12.809 1.00 89.94 178 LEU A N 1
ATOM 1356 C CA . LEU A 1 178 ? -12.765 5.135 14.222 1.00 89.94 178 LEU A CA 1
ATOM 1357 C C . LEU A 1 178 ? -14.246 4.843 14.490 1.00 89.94 178 LEU A C 1
ATOM 1359 O O . LEU A 1 178 ? -14.576 4.176 15.472 1.00 89.94 178 LEU A O 1
ATOM 1363 N N . CYS A 1 179 ? -15.134 5.289 13.596 1.00 89.81 179 CYS A N 1
ATOM 1364 C CA . CYS A 1 179 ? -16.564 5.004 13.709 1.00 89.81 179 CYS A CA 1
ATOM 1365 C C . CYS A 1 179 ? -16.861 3.499 13.656 1.00 89.81 179 CYS A C 1
ATOM 1367 O O . CYS A 1 179 ? -17.681 3.020 14.437 1.00 89.81 179 CYS A O 1
ATOM 1369 N N . ASP A 1 180 ? -16.173 2.750 12.790 1.00 88.88 180 ASP A N 1
ATOM 1370 C CA . ASP A 1 180 ? -16.340 1.297 12.658 1.00 88.88 180 ASP A CA 1
ATOM 1371 C C . ASP A 1 180 ? -15.896 0.530 13.917 1.00 88.88 180 ASP A C 1
ATOM 1373 O O . ASP A 1 180 ? -16.452 -0.522 14.233 1.00 88.88 180 ASP A O 1
ATOM 1377 N N . ILE A 1 181 ? -14.916 1.058 14.659 1.00 88.06 181 ILE A N 1
ATOM 1378 C CA . ILE A 1 181 ? -14.462 0.488 15.939 1.00 88.06 181 ILE A CA 1
ATOM 1379 C C . ILE A 1 181 ? -15.482 0.763 17.063 1.00 88.06 181 ILE A C 1
ATOM 1381 O O . ILE A 1 181 ? -15.516 0.038 18.058 1.00 88.06 181 ILE A O 1
ATOM 1385 N N . GLY A 1 182 ? -16.354 1.761 16.888 1.00 80.00 182 GLY A N 1
ATOM 1386 C CA . GLY A 1 182 ? -17.366 2.157 17.868 1.00 80.00 182 GLY A CA 1
ATOM 1387 C C . GLY A 1 182 ? -16.861 3.159 18.905 1.00 80.00 182 GLY A C 1
ATOM 1388 O O . GLY A 1 182 ? -17.471 3.299 19.965 1.00 80.00 182 GLY A O 1
ATOM 1389 N N . GLU A 1 183 ? -15.757 3.852 18.625 1.00 66.50 183 GLU A N 1
ATOM 1390 C CA . GLU A 1 183 ? -15.215 4.851 19.536 1.00 66.50 183 GLU A CA 1
ATOM 1391 C C . GLU A 1 183 ? -15.819 6.237 19.271 1.00 66.50 183 GLU A C 1
ATOM 1393 O O . GLU A 1 183 ? -15.908 6.708 18.135 1.00 66.50 183 GLU A O 1
ATOM 1398 N N . SER A 1 184 ? -16.249 6.909 20.339 1.00 56.97 184 SER A N 1
ATOM 1399 C CA . SER A 1 184 ? -16.658 8.309 20.284 1.00 56.97 184 SER A CA 1
ATOM 1400 C C . SER A 1 184 ? -15.420 9.201 20.271 1.00 56.97 184 SER A C 1
ATOM 1402 O O . SER A 1 184 ? -14.580 9.084 21.162 1.00 56.97 184 SER A O 1
ATOM 1404 N N . PHE A 1 185 ? -15.337 10.111 19.298 1.00 53.81 185 PHE A N 1
ATOM 1405 C CA . PHE A 1 185 ? -14.268 11.108 19.188 1.00 53.81 185 PHE A CA 1
ATOM 1406 C C . PHE A 1 185 ? -13.986 11.763 20.555 1.00 53.81 185 PHE A C 1
ATOM 1408 O O . PHE A 1 185 ? -14.946 12.195 21.204 1.00 53.81 185 PHE A O 1
ATOM 1415 N N . PRO A 1 186 ? -12.722 11.863 21.013 1.00 52.94 186 PRO A N 1
ATOM 1416 C CA . PRO A 1 186 ? -12.422 12.579 22.242 1.00 52.94 186 PRO A CA 1
ATOM 1417 C C . PRO A 1 186 ? -12.828 14.039 22.036 1.00 52.94 186 PRO A C 1
ATOM 1419 O O . PRO A 1 186 ? -12.228 14.764 21.243 1.00 52.94 186 PRO A O 1
ATOM 1422 N N . SER A 1 187 ? -13.902 14.451 22.711 1.00 47.31 187 SER A N 1
ATOM 1423 C CA . SER A 1 187 ? -14.330 15.844 22.789 1.00 47.31 187 SER A CA 1
ATOM 1424 C C . SER A 1 187 ? -13.110 16.690 23.144 1.00 47.31 187 SER A C 1
ATOM 1426 O O . SER A 1 187 ? -12.470 16.426 24.164 1.00 47.31 187 SER A O 1
ATOM 1428 N N . GLY A 1 188 ? -12.754 17.633 22.268 1.00 46.25 188 GLY A N 1
ATOM 1429 C CA . GLY A 1 188 ? -11.548 18.446 22.406 1.00 46.25 188 GLY A CA 1
ATOM 1430 C C . GLY A 1 188 ? -11.449 19.140 23.772 1.00 46.25 188 GLY A C 1
ATOM 1431 O O . GLY A 1 188 ? -12.463 19.298 24.458 1.00 46.25 188 GLY A O 1
ATOM 1432 N N . PRO A 1 189 ? -10.237 19.542 24.191 1.00 53.62 189 PRO A N 1
ATOM 1433 C CA . PRO A 1 189 ? -10.058 20.244 25.454 1.00 53.62 189 PRO A CA 1
ATOM 1434 C C . PRO A 1 189 ? -10.849 21.562 25.441 1.00 53.62 189 PRO A C 1
ATOM 1436 O O . PRO A 1 189 ? -10.767 22.319 24.472 1.00 53.62 189 PRO A O 1
ATOM 1439 N N . ASN A 1 190 ? -11.622 21.791 26.510 1.00 38.19 190 ASN A N 1
ATOM 1440 C CA . ASN A 1 190 ? -12.187 23.101 26.859 1.00 38.19 190 ASN A CA 1
ATOM 1441 C C . ASN A 1 190 ? -11.083 24.134 27.101 1.00 38.19 190 ASN A C 1
ATOM 1443 O O . ASN A 1 190 ? -10.025 23.737 27.645 1.00 38.19 190 ASN A O 1
#

Organism: NCBI:txid4999

Secondary structure (DSSP, 8-state):
-PPPPHHHHHHHHHHHHHHS-HHHHHHHHHHHHHHS---TT--HHHHHHHHHHHHTT-HHHHHHHHHHHH----S-SPPPTT--SS--PPP-HHHHHHHHHHHHHTT-HHHHHHHHHHHHHH--------SSS---THHHHHHHHHHHHHTT-HHHHHHHHHHHHHH-TT-HHHHHHHHHHT----PPP-

Foldseek 3Di:
DDDDDLVVLLVVLVVCLLPDQLVSNLVSLVVNVVSDDCDQPDCQSLLSNLVSCVSVVNLVVSCVSLVVLLPQDDPPDDDDPDDDDDPRHQRDLSSLLSNLSSCLSVVVLVVNLVSLVRSVVRDDDDDHPDSDPDPFPLSSLLSNLSSCVSVVNNVSNLVSLVVSCVRPVPPPSSVVSCVVSVDDDPDDDD